Protein AF-A0A327ND55-F1 (afdb_monomer_lite)

Foldseek 3Di:
DAFDFPPDDPQVLLVLLVQQCVPPVQDWAQLVQQQDVPRHPRRDDPPVCVPPVCVVVDDPPPDPCPPPPLVLVLLVVQVVCCVVVVDPDGDCDPVSVVSDPPPDPDPAQPFKDWDWDKDADDPPPPPDPDPPGIDTDTDQWIKGQPLADQFLVCVPDVVSLVVLLVSQVVSCVVVVQAAAAEEQDDFPPDPPCCSQRDGQDSGQAYAYDNDDDPHDPVRYQYSRQWIWGADPVSQIWIARNVPRTTYQYDYSTNDDQVRHDRSSVVSVSNNCVNIRTTGDDSPPPDDPPPVPD

Sequence (293 aa):
MTLLPLSSICFPLSDFAKRFKDRFDGQAIDLLTALDPEVGIGFMQDNLTGQPFISDLFEAPPQPTTQSEHLRQLQERLFSRYVLNESFEVEVTEADLKTLNVDEQIELPPSWYIHGELFSKPIEQSLHETNDTWRFVLNTTISGSSAYFLGRFCQGHPELFQLVQQLCSWEQTQYTDDILAEVVHLPTAPLRAGNVVARPTLRPVEIPYLTPPSVVNNQTISLADIAISVNDAESVILIHKKTGKRIRPRHSSAHNSLFGDEVYQFLMAVQASETPTMAWSWGHLIVCHSCLD

Organism: NCBI:txid2183553

Secondary structure (DSSP, 8-state):
--PBPPSS---THHHHHHHHHHHHTT--EEHHHHT-TTTS--SS---GGGSTTTTTTSPPP-------HHHHHHHHHHHHHHHHHT-S--PPPHHHHHT----S-----S--EEEEEEEEPPGGG-SS--S--EEEEEEEEEES-THHHHGGGTTT-HHHHHHHHHHHHHHHHTSTTSEEEEEEE--SSSTTTHHHH-----SS-EEEESS--SS-GGGB--GGGEEEEE-TT--EEEEETTT-PEEEEE--S---GGGS-HHHHHHHHHHHHTS--BB---GGG---GGG--

InterPro domains:
  IPR006827 Lantibiotic dehydratase, N-terminal [PF04738] (13-284)

Radius of gyration: 22.17 Å; chains: 1; bounding box: 60×48×62 Å

Structure (mmCIF, N/CA/C/O backbone):
data_AF-A0A327ND55-F1
#
_entry.id   AF-A0A327ND55-F1
#
loop_
_atom_site.group_PDB
_atom_site.id
_atom_site.type_symbol
_atom_site.label_atom_id
_atom_site.label_alt_id
_atom_site.label_comp_id
_atom_site.label_asym_id
_atom_site.label_entity_id
_atom_site.label_seq_id
_atom_site.pdbx_PDB_ins_code
_atom_site.Cartn_x
_atom_site.Cartn_y
_atom_site.Cartn_z
_atom_site.occupancy
_atom_site.B_iso_or_equiv
_atom_site.auth_seq_id
_atom_site.auth_comp_id
_atom_site.auth_asym_id
_atom_site.auth_atom_id
_atom_site.pdbx_PDB_model_num
ATOM 1 N N . MET A 1 1 ? 1.744 4.483 -22.227 1.00 32.47 1 MET A N 1
ATOM 2 C CA . MET A 1 1 ? 2.673 3.603 -21.492 1.00 32.47 1 MET A CA 1
ATOM 3 C C . MET A 1 1 ? 1.834 2.937 -20.422 1.00 32.47 1 MET A C 1
ATOM 5 O O . MET A 1 1 ? 1.616 3.530 -19.378 1.00 32.47 1 MET A O 1
ATOM 9 N N . THR A 1 2 ? 1.219 1.802 -20.748 1.00 26.41 2 THR A N 1
ATOM 10 C CA . THR A 1 2 ? 0.339 1.104 -19.805 1.00 26.41 2 THR A CA 1
ATOM 11 C C . THR A 1 2 ? 1.204 0.122 -19.050 1.00 26.41 2 THR A C 1
ATOM 13 O O . THR A 1 2 ? 1.758 -0.810 -19.630 1.00 26.41 2 THR A O 1
ATOM 16 N N . LEU A 1 3 ? 1.400 0.413 -17.776 1.00 33.12 3 LEU A N 1
ATOM 17 C CA . LEU A 1 3 ? 2.142 -0.439 -16.876 1.00 33.12 3 LEU A CA 1
ATOM 18 C C . LEU A 1 3 ? 1.204 -1.571 -16.461 1.00 33.12 3 LEU A C 1
ATOM 20 O O . LEU A 1 3 ? 0.108 -1.319 -15.966 1.00 33.12 3 LEU A O 1
ATOM 24 N N . LEU A 1 4 ? 1.604 -2.811 -16.728 1.00 32.62 4 LEU A N 1
ATOM 25 C CA . LEU A 1 4 ? 0.859 -3.966 -16.250 1.00 32.62 4 LEU A CA 1
ATOM 26 C C . LEU A 1 4 ? 1.247 -4.219 -14.791 1.00 32.62 4 LEU A C 1
ATOM 28 O O . LEU A 1 4 ? 2.415 -4.015 -14.433 1.00 32.62 4 LEU A O 1
ATOM 32 N N . PRO A 1 5 ? 0.315 -4.694 -13.952 1.00 33.38 5 PRO A N 1
ATOM 33 C CA . PRO A 1 5 ? 0.704 -5.304 -12.701 1.00 33.38 5 PRO A CA 1
ATOM 34 C C . PRO A 1 5 ? 1.615 -6.485 -13.010 1.00 33.38 5 PRO A C 1
ATOM 36 O O . PRO A 1 5 ? 1.223 -7.436 -13.688 1.00 33.38 5 PRO A O 1
ATOM 39 N N . LEU A 1 6 ? 2.864 -6.403 -12.550 1.00 31.83 6 LEU A N 1
ATOM 40 C CA . LEU A 1 6 ? 3.703 -7.589 -12.476 1.00 31.83 6 LEU A CA 1
ATOM 41 C C . LEU A 1 6 ? 2.989 -8.627 -11.625 1.00 31.83 6 LEU A C 1
ATOM 43 O O . LEU A 1 6 ? 2.364 -8.299 -10.615 1.00 31.83 6 LEU A O 1
ATOM 47 N N . SER A 1 7 ? 3.163 -9.881 -12.018 1.00 37.22 7 SER A N 1
ATOM 48 C CA . SER A 1 7 ? 2.872 -11.084 -11.247 1.00 37.22 7 SER A CA 1
ATOM 49 C C . SER A 1 7 ? 3.750 -11.165 -9.988 1.00 37.22 7 SER A C 1
ATOM 51 O O . SER A 1 7 ? 4.541 -12.088 -9.813 1.00 37.22 7 SER A O 1
ATOM 53 N N . SER A 1 8 ? 3.623 -10.172 -9.117 1.00 33.28 8 SER A N 1
ATOM 54 C CA . SER A 1 8 ? 4.304 -10.042 -7.841 1.00 33.28 8 SER A CA 1
ATOM 55 C C . SER A 1 8 ? 3.214 -10.002 -6.784 1.00 33.28 8 SER A C 1
ATOM 57 O O . SER A 1 8 ? 2.636 -8.954 -6.522 1.00 33.28 8 SER A O 1
ATOM 59 N N . ILE A 1 9 ? 2.923 -11.171 -6.210 1.00 43.69 9 ILE A N 1
ATOM 60 C CA . ILE A 1 9 ? 1.998 -11.351 -5.087 1.00 43.69 9 ILE A CA 1
ATOM 61 C C . ILE A 1 9 ? 0.578 -10.870 -5.429 1.00 43.69 9 ILE A C 1
ATOM 63 O O . ILE A 1 9 ? 0.121 -9.815 -4.992 1.00 43.69 9 ILE A O 1
ATOM 67 N N . CYS A 1 10 ? -0.143 -11.665 -6.226 1.00 48.25 10 CYS A N 1
ATOM 68 C CA . CYS A 1 10 ? -1.584 -11.484 -6.370 1.00 48.25 10 CYS A CA 1
ATOM 69 C C . CYS A 1 10 ? -2.236 -11.908 -5.052 1.00 48.25 10 CYS A C 1
ATOM 71 O O . CYS A 1 10 ? -2.511 -13.084 -4.822 1.00 48.25 10 CYS A O 1
ATOM 73 N N . PHE A 1 11 ? -2.420 -10.949 -4.150 1.00 57.09 11 PHE A N 1
ATOM 74 C CA . PHE A 1 11 ? -3.314 -11.153 -3.027 1.00 57.09 11 PHE A CA 1
ATOM 75 C C . PHE A 1 11 ? -4.724 -11.368 -3.583 1.00 57.09 11 PHE A C 1
ATOM 77 O O . PHE A 1 11 ? -5.165 -10.553 -4.400 1.00 57.09 11 PHE A O 1
ATOM 84 N N . PRO A 1 12 ? -5.458 -12.405 -3.149 1.00 76.44 12 PRO A N 1
ATOM 85 C CA . PRO A 1 12 ? -6.805 -12.692 -3.634 1.00 76.44 12 PRO A CA 1
ATOM 86 C C . PRO A 1 12 ? -7.834 -11.710 -3.039 1.00 76.44 12 PRO A C 1
ATOM 88 O O . PRO A 1 12 ? -8.897 -12.110 -2.580 1.00 76.44 12 PRO A O 1
ATOM 91 N N . LEU A 1 13 ? -7.531 -10.405 -3.010 1.00 88.62 13 LEU A N 1
ATOM 92 C CA . LEU A 1 13 ? -8.388 -9.387 -2.404 1.00 88.62 13 LEU A CA 1
ATOM 93 C C . LEU A 1 13 ? -9.693 -9.206 -3.190 1.00 88.62 13 LEU A C 1
ATOM 95 O O . LEU A 1 13 ? -10.730 -8.959 -2.588 1.00 88.62 13 LEU A O 1
ATOM 99 N N . SER A 1 14 ? -9.656 -9.376 -4.515 1.00 87.94 14 SER A N 1
ATOM 100 C CA . SER A 1 14 ? -10.856 -9.357 -5.361 1.00 87.94 14 SER A CA 1
ATOM 101 C C . SER A 1 14 ? -11.775 -10.550 -5.085 1.00 87.94 14 SER A C 1
ATOM 103 O O . SER A 1 14 ? -12.987 -10.384 -4.991 1.00 87.94 14 SER A O 1
ATOM 105 N N . ASP A 1 15 ? -11.212 -11.747 -4.899 1.00 89.50 15 ASP A N 1
ATOM 106 C CA . ASP A 1 15 ? -11.968 -12.930 -4.475 1.00 89.50 15 ASP A CA 1
ATOM 107 C C . ASP A 1 15 ? -12.537 -12.748 -3.062 1.00 89.50 15 ASP A C 1
ATOM 109 O O . ASP A 1 15 ? -13.727 -12.965 -2.836 1.00 89.50 15 ASP A O 1
ATOM 113 N N . PHE A 1 16 ? -11.718 -12.263 -2.123 1.00 93.25 16 PHE A N 1
ATOM 114 C CA . PHE A 1 16 ? -12.163 -11.932 -0.773 1.00 93.25 16 PHE A CA 1
ATOM 115 C C . PHE A 1 16 ? -13.330 -10.937 -0.787 1.00 93.25 16 PHE A C 1
ATOM 117 O O . PHE A 1 16 ? -14.319 -11.161 -0.097 1.00 93.25 16 PHE A O 1
ATOM 124 N N . ALA A 1 17 ? -13.252 -9.867 -1.585 1.00 93.44 17 ALA A N 1
ATOM 125 C CA . ALA A 1 17 ? -14.303 -8.857 -1.673 1.00 93.44 17 ALA A CA 1
ATOM 126 C C . ALA A 1 17 ? -15.641 -9.446 -2.147 1.00 93.44 17 ALA A C 1
ATOM 128 O O . ALA A 1 17 ? -16.684 -9.140 -1.566 1.00 93.44 17 ALA A O 1
ATOM 129 N N . LYS A 1 18 ? -15.605 -10.339 -3.143 1.00 92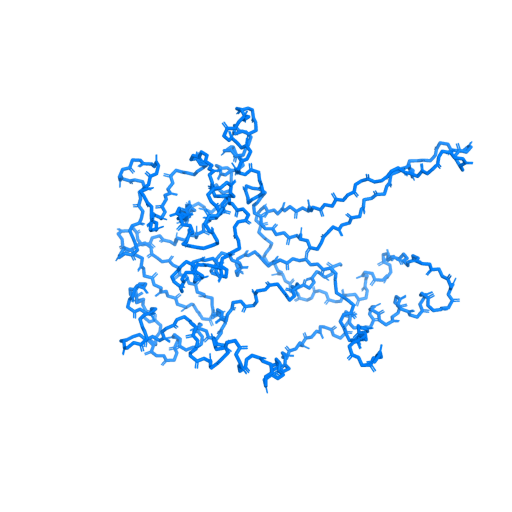.12 18 LYS A N 1
ATOM 130 C CA . LYS A 1 18 ? -16.789 -11.058 -3.637 1.00 92.12 18 LYS A CA 1
ATOM 131 C C . LYS A 1 18 ? -17.388 -11.955 -2.561 1.00 92.12 18 LYS A C 1
ATOM 133 O O . LYS A 1 18 ? -18.554 -11.791 -2.212 1.00 92.12 18 LYS A O 1
ATOM 138 N N . ARG A 1 19 ? -16.567 -12.815 -1.946 1.00 93.19 19 ARG A N 1
ATOM 139 C CA . ARG A 1 19 ? -17.000 -13.704 -0.851 1.00 93.19 19 ARG A CA 1
ATOM 140 C C . ARG A 1 19 ? -17.563 -12.921 0.336 1.00 93.19 19 ARG A C 1
ATOM 142 O O . ARG A 1 19 ? -18.548 -13.337 0.941 1.00 93.19 19 ARG A O 1
ATOM 149 N N . PHE A 1 20 ? -16.962 -11.778 0.660 1.00 95.38 20 PHE A N 1
ATOM 150 C CA . PHE A 1 20 ? -17.425 -10.894 1.725 1.00 95.38 20 PHE A CA 1
ATOM 151 C C . PHE A 1 20 ? -18.805 -10.317 1.411 1.00 95.38 20 PHE A C 1
ATOM 153 O O . PHE A 1 20 ? -19.692 -10.362 2.264 1.00 95.38 20 PHE A O 1
ATOM 160 N N . LYS A 1 21 ? -19.007 -9.812 0.189 1.00 93.62 21 LYS A N 1
ATOM 161 C CA . LYS A 1 21 ? -20.294 -9.267 -0.254 1.00 93.62 21 LYS A CA 1
ATOM 162 C C . LYS A 1 21 ? -21.386 -10.339 -0.245 1.00 93.62 21 LYS A C 1
ATOM 164 O O . LYS A 1 21 ? -22.454 -10.091 0.307 1.00 93.62 21 LYS A O 1
ATOM 169 N N . ASP A 1 22 ? -21.079 -11.534 -0.747 1.00 93.19 22 ASP A N 1
ATOM 170 C CA . ASP A 1 22 ? -22.002 -12.674 -0.772 1.00 93.19 22 ASP A CA 1
ATOM 171 C C . ASP A 1 22 ? -22.411 -13.133 0.638 1.00 93.19 22 ASP A C 1
ATOM 173 O O . ASP A 1 22 ? -23.556 -13.523 0.866 1.00 93.19 22 ASP A O 1
ATOM 177 N N . ARG A 1 23 ? -21.481 -13.097 1.603 1.00 94.69 23 ARG A N 1
ATOM 178 C CA . ARG A 1 23 ? -21.720 -13.567 2.976 1.00 94.69 23 ARG A CA 1
ATOM 179 C C . ARG A 1 23 ? -22.401 -12.531 3.869 1.00 94.69 23 ARG A C 1
ATOM 181 O O . ARG A 1 23 ? -23.231 -12.915 4.692 1.00 94.69 23 ARG A O 1
ATOM 188 N N . PHE A 1 24 ? -22.007 -11.264 3.765 1.00 94.50 24 PHE A N 1
ATOM 189 C CA . PHE A 1 24 ? -22.349 -10.223 4.742 1.00 94.50 24 PHE A CA 1
ATOM 190 C C . PHE A 1 24 ? -23.263 -9.118 4.194 1.00 94.50 24 PHE A C 1
ATOM 192 O O . PHE A 1 24 ? -23.586 -8.198 4.941 1.00 94.50 24 PHE A O 1
ATOM 199 N N . ASP A 1 25 ? -23.694 -9.199 2.930 1.00 87.31 25 ASP A N 1
ATOM 200 C CA . ASP A 1 25 ? -24.734 -8.348 2.321 1.00 87.31 25 ASP A CA 1
ATOM 201 C C . ASP A 1 25 ? -24.536 -6.837 2.583 1.00 87.31 25 ASP A C 1
ATOM 203 O O . ASP A 1 25 ? -25.436 -6.112 3.005 1.00 87.31 25 ASP A O 1
ATOM 207 N N . GLY A 1 26 ? -23.296 -6.362 2.414 1.00 82.94 26 GLY A N 1
ATOM 208 C CA . GLY A 1 26 ? -22.923 -4.948 2.578 1.00 82.94 26 GLY A CA 1
ATOM 209 C C . GLY A 1 26 ? -22.710 -4.468 4.022 1.00 82.94 26 GLY A C 1
ATOM 210 O O . GLY A 1 26 ? -22.440 -3.285 4.237 1.00 82.94 26 GLY A O 1
ATOM 211 N N . GLN A 1 27 ? -22.793 -5.348 5.024 1.00 92.25 27 GLN A N 1
ATOM 212 C CA . GLN A 1 27 ? -22.522 -4.990 6.420 1.00 92.25 27 GLN A CA 1
ATOM 213 C C . GLN A 1 27 ? -21.030 -4.752 6.684 1.00 92.25 27 GLN A C 1
ATOM 215 O O . GLN A 1 27 ? -20.158 -5.356 6.060 1.00 92.25 27 GLN A O 1
ATOM 220 N N . ALA A 1 28 ? -20.733 -3.885 7.655 1.00 95.94 28 ALA A N 1
ATOM 221 C CA . ALA A 1 28 ? -19.384 -3.738 8.186 1.00 95.94 28 ALA A CA 1
ATOM 222 C C . ALA A 1 28 ? -19.139 -4.789 9.280 1.00 95.94 28 ALA A C 1
ATOM 224 O O . ALA A 1 28 ? -19.877 -4.832 10.265 1.00 95.94 28 ALA A O 1
ATOM 225 N N . ILE A 1 29 ? -18.107 -5.615 9.118 1.00 98.00 29 ILE A N 1
ATOM 226 C CA . ILE A 1 29 ? -17.796 -6.745 10.008 1.00 98.00 29 ILE A CA 1
ATOM 227 C C . ILE A 1 29 ? -16.442 -6.523 10.674 1.00 98.00 29 ILE A C 1
ATOM 229 O O . ILE A 1 29 ? -15.511 -6.041 10.036 1.00 98.00 29 ILE A O 1
ATOM 233 N N . ASP A 1 30 ? -16.312 -6.884 11.950 1.00 98.12 30 ASP A N 1
ATOM 234 C CA . ASP A 1 30 ? -15.045 -6.783 12.681 1.00 98.12 30 ASP A CA 1
ATOM 235 C C . ASP A 1 30 ? -13.916 -7.528 11.950 1.00 98.12 30 ASP A C 1
ATOM 237 O O . ASP A 1 30 ? -14.095 -8.669 11.522 1.00 98.12 30 ASP A O 1
ATOM 241 N N . LEU A 1 31 ? -12.741 -6.891 11.837 1.00 98.06 31 LEU A N 1
ATOM 242 C CA . LEU A 1 31 ? -11.586 -7.403 11.090 1.00 98.06 31 LEU A CA 1
ATOM 243 C C . LEU A 1 31 ? -11.258 -8.847 11.479 1.00 98.06 31 LEU A C 1
ATOM 245 O O . LEU A 1 31 ? -11.189 -9.723 10.625 1.00 98.06 31 LEU A O 1
ATOM 249 N N . LEU A 1 32 ? -11.101 -9.097 12.779 1.00 96.69 32 LEU A N 1
ATOM 250 C CA . LEU A 1 32 ? -10.742 -10.420 13.290 1.00 96.69 32 LEU A CA 1
ATOM 251 C C . LEU A 1 32 ? -11.849 -11.456 13.063 1.00 96.69 32 LEU A C 1
ATOM 253 O O . LEU A 1 32 ? -11.540 -12.617 12.854 1.00 96.69 32 LEU A O 1
ATOM 257 N N . THR A 1 33 ? -13.121 -11.048 13.066 1.00 96.94 33 THR A N 1
ATOM 258 C CA . THR A 1 33 ? -14.251 -11.950 12.803 1.00 96.94 33 THR A CA 1
ATOM 259 C C . THR A 1 33 ? -14.338 -12.321 11.330 1.00 96.94 33 THR A C 1
ATOM 261 O O . THR A 1 33 ? -14.569 -13.479 11.017 1.00 96.94 33 THR A O 1
ATOM 264 N N . ALA A 1 34 ? -14.153 -11.367 10.417 1.00 96.31 34 ALA A N 1
ATOM 265 C CA . ALA A 1 34 ? -14.213 -11.641 8.984 1.00 96.31 34 ALA A CA 1
ATOM 266 C C . ALA A 1 34 ? -13.051 -12.531 8.510 1.00 96.31 34 ALA A C 1
ATOM 268 O O . ALA A 1 34 ? -13.256 -13.387 7.648 1.00 96.31 34 ALA A O 1
ATOM 269 N N . LEU A 1 35 ? -11.855 -12.337 9.078 1.00 95.00 35 LEU A N 1
ATOM 270 C CA . LEU A 1 35 ? -10.655 -13.113 8.749 1.00 95.00 35 LEU A CA 1
ATOM 271 C C . LEU A 1 35 ? -10.575 -14.468 9.467 1.00 95.00 35 LEU A C 1
ATOM 273 O O . LEU A 1 35 ? -9.689 -15.254 9.159 1.00 95.00 35 LEU A O 1
ATOM 277 N N . ASP A 1 36 ? -11.476 -14.759 10.401 1.00 93.25 36 ASP A N 1
ATOM 278 C CA . ASP A 1 36 ? -11.544 -16.069 11.044 1.00 93.25 36 ASP A CA 1
ATOM 279 C C . ASP A 1 36 ? -12.172 -17.100 10.078 1.00 93.25 36 ASP A C 1
ATOM 281 O O . ASP A 1 36 ? -13.233 -16.825 9.508 1.00 93.25 36 ASP A O 1
ATOM 285 N N . PRO A 1 37 ? -11.546 -18.270 9.854 1.00 88.62 37 PRO A N 1
ATOM 286 C CA . PRO A 1 37 ? -12.058 -19.277 8.925 1.00 88.62 37 PRO A CA 1
ATOM 287 C C . PRO A 1 37 ? -13.266 -20.066 9.462 1.00 88.62 37 PRO A C 1
ATOM 289 O O . PRO A 1 37 ? -14.009 -20.643 8.671 1.00 88.62 37 PRO A O 1
ATOM 292 N N . GLU A 1 38 ? -13.490 -20.107 10.780 1.00 87.62 38 GLU A N 1
ATOM 293 C CA . GLU A 1 38 ? -14.609 -20.830 11.395 1.00 87.62 38 GLU A CA 1
ATOM 294 C C . GLU A 1 38 ? -15.882 -19.980 11.455 1.00 87.62 38 GLU A C 1
ATOM 296 O O . GLU A 1 38 ? -16.977 -20.473 11.170 1.00 87.62 38 GLU A O 1
ATOM 301 N N . VAL A 1 39 ? -15.759 -18.705 11.840 1.00 91.12 39 VAL A N 1
ATOM 302 C CA . VAL A 1 39 ? -16.921 -17.807 11.999 1.00 91.12 39 VAL A CA 1
ATOM 303 C C . VAL A 1 39 ? -17.099 -16.819 10.846 1.00 91.12 39 VAL A C 1
ATOM 305 O O . VAL A 1 39 ? -18.218 -16.351 10.610 1.00 91.12 39 VAL A O 1
ATOM 308 N N . GLY A 1 40 ? -16.019 -16.497 10.138 1.00 92.69 40 GLY A N 1
ATOM 309 C CA . GLY A 1 40 ? -15.971 -15.522 9.056 1.00 92.69 40 GLY A CA 1
ATOM 310 C C . GLY A 1 40 ? -15.900 -16.161 7.676 1.00 92.69 40 GLY A C 1
ATOM 311 O O . GLY A 1 40 ? -16.673 -17.061 7.346 1.00 92.69 40 GLY A O 1
ATOM 312 N N . ILE A 1 41 ? -15.006 -15.622 6.844 1.00 92.94 41 ILE A N 1
ATOM 313 C CA . ILE A 1 41 ? -14.720 -16.134 5.498 1.00 92.94 41 ILE A CA 1
ATOM 314 C C . ILE A 1 41 ? -13.239 -16.471 5.283 1.00 92.94 41 ILE A C 1
ATOM 316 O O . ILE A 1 41 ? -12.920 -17.059 4.251 1.00 92.94 41 ILE A O 1
ATOM 320 N N . GLY A 1 42 ? -12.341 -16.109 6.208 1.00 92.06 42 GLY A N 1
ATOM 321 C CA . GLY A 1 42 ? -10.891 -16.266 6.032 1.00 92.06 42 GLY A CA 1
ATOM 322 C C . GLY A 1 42 ? -10.310 -15.374 4.925 1.00 92.06 42 GLY A C 1
ATOM 323 O O . GLY A 1 42 ? -11.012 -14.972 3.986 1.00 92.06 42 GLY A O 1
ATOM 324 N N . PHE A 1 43 ? -9.017 -15.041 5.003 1.00 89.75 43 PHE A N 1
ATOM 325 C CA . PHE A 1 43 ? -8.392 -14.272 3.923 1.00 89.75 43 PHE A CA 1
ATOM 326 C C . PHE A 1 43 ? -7.999 -15.171 2.759 1.00 89.75 43 PHE A C 1
ATOM 328 O O . PHE A 1 43 ? -8.448 -14.973 1.627 1.00 89.75 43 PHE A O 1
ATOM 335 N N . MET A 1 44 ? -7.166 -16.163 3.060 1.00 81.06 44 MET A N 1
ATOM 336 C CA . MET A 1 44 ? -6.737 -17.150 2.091 1.00 81.06 44 MET A CA 1
ATOM 337 C C . MET A 1 44 ? -7.801 -18.236 2.017 1.00 81.06 44 MET A C 1
ATOM 339 O O . MET A 1 44 ? -8.317 -18.690 3.033 1.00 81.06 44 MET A O 1
ATOM 343 N N . GLN A 1 45 ? -8.166 -18.646 0.804 1.00 65.38 45 GLN A N 1
ATOM 344 C CA . GLN A 1 45 ? -8.820 -19.942 0.675 1.00 65.38 45 GLN A CA 1
ATOM 345 C C . GLN A 1 45 ? -7.800 -20.985 1.139 1.00 65.38 45 GLN A C 1
ATOM 347 O O . GLN A 1 45 ? -6.627 -20.870 0.769 1.00 65.38 45 GLN A O 1
ATOM 352 N N . ASP A 1 46 ? -8.242 -21.993 1.897 1.00 49.50 46 ASP A N 1
ATOM 353 C CA . ASP A 1 46 ? -7.517 -23.249 2.132 1.00 49.50 46 ASP A CA 1
ATOM 354 C C . ASP A 1 46 ? -7.333 -23.996 0.799 1.00 49.50 46 ASP A C 1
ATOM 356 O O . ASP A 1 46 ? -7.773 -25.125 0.584 1.00 49.50 46 ASP A O 1
ATOM 360 N N . ASN A 1 47 ? -6.689 -23.348 -0.162 1.00 43.66 47 ASN A N 1
ATOM 361 C CA . ASN A 1 47 ? -6.121 -24.023 -1.286 1.00 43.66 47 ASN A CA 1
ATOM 362 C C . ASN A 1 47 ? -4.972 -24.826 -0.689 1.00 43.66 47 ASN A C 1
ATOM 364 O O . ASN A 1 47 ? -4.044 -24.300 -0.071 1.00 43.66 47 ASN A O 1
ATOM 368 N N . LEU A 1 48 ? -5.044 -26.133 -0.904 1.00 39.69 48 LEU A N 1
ATOM 369 C CA . LEU A 1 48 ? -4.033 -27.148 -0.605 1.00 39.69 48 LEU A CA 1
ATOM 370 C C . LEU A 1 48 ? -2.609 -26.789 -1.109 1.00 39.69 48 LEU A C 1
ATOM 372 O O . LEU A 1 48 ? -1.665 -27.533 -0.875 1.00 39.69 48 LEU A O 1
ATOM 376 N N . THR A 1 49 ? -2.438 -25.634 -1.755 1.00 42.16 49 THR A N 1
ATOM 377 C CA . THR A 1 49 ? -1.204 -24.951 -2.154 1.00 42.16 49 THR A CA 1
ATOM 378 C C . THR A 1 49 ? -0.284 -24.543 -0.999 1.00 42.16 49 THR A C 1
ATOM 380 O O . THR A 1 49 ? 0.879 -24.247 -1.245 1.00 42.16 49 THR A O 1
ATOM 383 N N . GLY A 1 50 ? -0.756 -24.542 0.255 1.00 38.41 50 GLY A N 1
ATOM 384 C CA . GLY A 1 50 ? 0.101 -24.335 1.436 1.00 38.41 50 GLY A CA 1
ATOM 385 C C . GLY A 1 50 ? 0.978 -25.543 1.805 1.00 38.41 50 GLY A C 1
ATOM 386 O O . GLY A 1 50 ? 1.864 -25.434 2.651 1.00 38.41 50 GLY A O 1
ATOM 387 N N . GLN A 1 51 ? 0.749 -26.704 1.181 1.00 38.56 51 GLN A N 1
ATOM 388 C CA . GLN A 1 51 ? 1.598 -27.885 1.323 1.00 38.56 51 GLN A CA 1
ATOM 389 C C . GLN A 1 51 ? 2.709 -27.822 0.258 1.00 38.56 51 GLN A C 1
ATOM 391 O O . GLN A 1 51 ? 2.390 -27.900 -0.931 1.00 38.56 51 GLN A O 1
ATOM 396 N N . PRO A 1 52 ? 4.005 -27.756 0.630 1.00 44.81 52 PRO A N 1
ATOM 397 C CA . PRO A 1 52 ? 5.109 -27.663 -0.336 1.00 44.81 52 PRO A CA 1
ATOM 398 C C . PRO A 1 52 ? 5.194 -28.851 -1.309 1.00 44.81 52 PRO A C 1
ATOM 400 O O . PRO A 1 52 ? 5.884 -28.771 -2.312 1.00 44.81 52 PRO A O 1
ATOM 403 N N . PHE A 1 53 ? 4.488 -29.950 -1.029 1.00 41.94 53 PHE A N 1
ATOM 404 C CA . PHE A 1 53 ? 4.396 -31.121 -1.905 1.00 41.94 53 PHE A CA 1
ATOM 405 C C . PHE A 1 53 ? 3.282 -31.045 -2.961 1.00 41.94 53 PHE A C 1
ATOM 407 O O . PHE A 1 53 ? 3.253 -31.869 -3.870 1.00 41.94 53 PHE A O 1
ATOM 414 N N . ILE A 1 54 ? 2.337 -30.110 -2.825 1.00 43.03 54 ILE A N 1
ATOM 415 C CA . ILE A 1 54 ? 1.135 -30.019 -3.670 1.00 43.03 54 ILE A CA 1
ATOM 416 C C . ILE A 1 54 ? 1.193 -28.793 -4.596 1.00 43.03 54 ILE A C 1
ATOM 418 O O . ILE A 1 54 ? 0.545 -28.785 -5.641 1.00 43.03 54 ILE A O 1
ATOM 422 N N . SER A 1 55 ? 2.013 -27.787 -4.274 1.00 42.00 55 SER A N 1
ATOM 423 C CA . SER A 1 55 ? 2.246 -26.617 -5.133 1.00 42.00 55 SER A CA 1
ATOM 424 C C . SER A 1 55 ? 2.799 -26.969 -6.519 1.00 42.00 55 SER A C 1
ATOM 426 O O . SER A 1 55 ? 2.505 -26.259 -7.472 1.00 42.00 55 SER A O 1
ATOM 428 N N . ASP A 1 56 ? 3.529 -28.081 -6.647 1.00 43.91 56 ASP A N 1
ATOM 429 C CA . ASP A 1 56 ? 4.083 -28.554 -7.927 1.00 43.91 56 ASP A CA 1
ATOM 430 C C . ASP A 1 56 ? 3.053 -29.301 -8.800 1.00 43.91 56 ASP A C 1
ATOM 432 O O . ASP A 1 56 ? 3.318 -29.603 -9.961 1.00 43.91 56 ASP A O 1
ATOM 436 N N . LEU A 1 57 ? 1.876 -29.622 -8.249 1.00 40.91 57 LEU A N 1
ATOM 437 C CA . LEU A 1 57 ? 0.828 -30.420 -8.903 1.00 40.91 57 LEU A CA 1
ATOM 438 C C . LEU A 1 57 ? -0.301 -29.579 -9.506 1.00 40.91 57 LEU A C 1
ATOM 440 O O . LEU A 1 57 ? -1.101 -30.101 -10.283 1.00 40.91 57 LEU A O 1
ATOM 444 N N . PHE A 1 58 ? -0.366 -28.295 -9.164 1.00 36.38 58 PHE A N 1
ATOM 445 C CA . PHE A 1 58 ? -1.329 -27.368 -9.733 1.00 36.38 58 PHE A CA 1
ATOM 446 C C . PHE A 1 58 ? -0.586 -26.362 -10.602 1.00 36.38 58 PHE A C 1
ATOM 448 O O . PHE A 1 58 ? 0.065 -25.449 -10.096 1.00 36.38 58 PHE A O 1
ATOM 455 N N . GLU A 1 59 ? -0.709 -26.519 -11.923 1.00 36.69 59 GLU A N 1
ATOM 456 C CA . GLU A 1 59 ? -0.502 -25.397 -12.835 1.00 36.69 59 GLU A CA 1
ATOM 457 C C . GLU A 1 59 ? -1.300 -24.217 -12.279 1.00 36.69 59 GLU A C 1
ATOM 459 O O . GLU A 1 59 ? -2.496 -24.353 -11.993 1.00 36.69 59 GLU A O 1
ATOM 464 N N . ALA A 1 60 ? -0.624 -23.086 -12.055 1.00 39.19 60 ALA A N 1
ATOM 465 C CA . ALA A 1 60 ? -1.291 -21.870 -11.619 1.00 39.19 60 ALA A CA 1
ATOM 466 C C . ALA A 1 60 ? -2.508 -21.665 -12.534 1.00 39.19 60 ALA A C 1
ATOM 468 O O . ALA A 1 60 ? -2.332 -21.696 -13.758 1.00 39.19 60 ALA A O 1
ATOM 469 N N . PRO A 1 61 ? -3.731 -21.523 -11.984 1.00 33.38 61 PRO A N 1
ATOM 470 C CA . PRO A 1 61 ? -4.915 -21.408 -12.815 1.00 33.38 61 PRO A CA 1
ATOM 471 C C . PRO A 1 61 ? -4.670 -20.285 -13.823 1.00 33.38 61 PRO A C 1
ATOM 473 O O . PRO A 1 61 ? -4.146 -19.238 -13.418 1.00 33.38 61 PRO A O 1
ATOM 476 N N . PRO A 1 62 ? -4.982 -20.493 -15.117 1.00 35.47 62 PRO A N 1
ATOM 477 C CA . PRO A 1 62 ? -4.798 -19.466 -16.123 1.00 35.47 62 PRO A CA 1
ATOM 478 C C . PRO A 1 62 ? -5.562 -18.237 -15.650 1.00 35.47 62 PRO A C 1
ATOM 480 O O . PRO A 1 62 ? -6.792 -18.227 -15.587 1.00 35.47 62 PRO A O 1
ATOM 483 N N . GLN A 1 63 ? -4.810 -17.222 -15.232 1.00 40.00 63 GLN A N 1
ATOM 484 C CA . GLN A 1 63 ? -5.377 -15.942 -14.864 1.00 40.00 63 GLN A CA 1
ATOM 485 C C . GLN A 1 63 ? -6.088 -15.434 -16.120 1.00 40.00 63 GLN A C 1
ATOM 487 O O . GLN A 1 63 ? -5.477 -15.448 -17.194 1.00 40.00 63 GLN A O 1
ATOM 492 N N . PRO A 1 64 ? -7.360 -15.018 -16.046 1.00 36.09 64 PRO A N 1
ATOM 493 C CA . PRO A 1 64 ? -7.986 -14.311 -17.144 1.00 36.09 64 PRO A CA 1
ATOM 494 C C . PRO A 1 64 ? -7.286 -12.956 -17.268 1.00 36.09 64 PRO A C 1
ATOM 496 O O . PRO A 1 64 ? -7.716 -11.948 -16.716 1.00 36.09 64 PRO A O 1
ATOM 499 N N . THR A 1 65 ? -6.155 -12.926 -17.967 1.00 46.84 65 THR A N 1
ATOM 500 C CA . THR A 1 65 ? -5.530 -11.694 -18.415 1.00 46.84 65 THR A CA 1
ATOM 501 C C . THR A 1 65 ? -6.412 -11.184 -19.538 1.00 46.84 65 THR A C 1
ATOM 503 O O . THR A 1 65 ? -6.189 -11.470 -20.713 1.00 46.84 65 THR A O 1
ATOM 506 N N . THR A 1 66 ? -7.433 -10.404 -19.193 1.00 51.03 66 THR A N 1
ATOM 507 C CA . THR A 1 66 ? -8.089 -9.497 -20.139 1.00 51.03 66 THR A CA 1
ATOM 508 C C . THR A 1 66 ? -7.095 -8.374 -20.454 1.00 51.03 66 THR A C 1
ATOM 510 O O . THR A 1 66 ? -7.291 -7.209 -20.125 1.00 51.03 66 THR A O 1
ATOM 513 N N . GLN A 1 67 ? -5.933 -8.739 -21.000 1.00 60.41 67 GLN A N 1
ATOM 514 C CA . GLN A 1 67 ? -4.931 -7.790 -21.435 1.00 60.41 67 GLN A CA 1
ATOM 515 C C . GLN A 1 67 ? -5.551 -7.010 -22.591 1.00 60.41 67 GLN A C 1
ATOM 517 O O . GLN A 1 67 ? -6.088 -7.610 -23.521 1.00 60.41 67 GLN A O 1
ATOM 522 N N . SER A 1 68 ? -5.499 -5.678 -22.520 1.00 74.12 68 SER A N 1
ATOM 523 C CA . SER A 1 68 ? -6.016 -4.824 -23.591 1.00 74.12 68 SER A CA 1
ATOM 524 C C . SER A 1 68 ? -5.446 -5.274 -24.937 1.00 74.12 68 SER A C 1
ATOM 526 O O . SER A 1 68 ? -4.226 -5.378 -25.097 1.00 74.12 68 SER A O 1
ATOM 528 N N . GLU A 1 69 ? -6.327 -5.513 -25.907 1.00 81.81 69 GLU A N 1
ATOM 529 C CA . GLU A 1 69 ? -5.963 -5.888 -27.277 1.00 81.81 69 GLU A CA 1
ATOM 530 C C . GLU A 1 69 ? -4.950 -4.893 -27.874 1.00 81.81 69 GLU A C 1
ATOM 532 O O . GLU A 1 69 ? -3.996 -5.281 -28.543 1.00 81.81 69 GLU A O 1
ATOM 537 N N . HIS A 1 70 ? -5.078 -3.607 -27.532 1.00 85.00 70 HIS A N 1
ATOM 538 C CA . HIS A 1 70 ? -4.143 -2.558 -27.942 1.00 85.00 70 HIS A CA 1
ATOM 539 C C . HIS A 1 70 ? -2.732 -2.749 -27.375 1.00 85.00 70 HIS A C 1
ATOM 541 O O . HIS A 1 70 ? -1.742 -2.472 -28.056 1.00 85.00 70 HIS A O 1
ATOM 547 N N . LEU A 1 71 ? -2.617 -3.220 -26.130 1.00 84.94 71 LEU A N 1
ATOM 548 C CA . LEU A 1 71 ? -1.321 -3.512 -25.523 1.00 84.94 71 LEU A CA 1
ATOM 549 C C . LEU A 1 71 ? -0.690 -4.753 -26.157 1.00 84.94 71 LEU A C 1
ATOM 551 O O . LEU A 1 71 ? 0.516 -4.757 -26.399 1.00 84.94 71 LEU A O 1
ATOM 555 N N . ARG A 1 72 ? -1.504 -5.768 -26.471 1.00 87.62 72 ARG A N 1
ATOM 556 C CA . ARG A 1 72 ? -1.054 -6.964 -27.192 1.00 87.62 72 ARG A CA 1
ATOM 557 C C . ARG A 1 72 ? -0.463 -6.596 -28.555 1.00 87.62 72 ARG A C 1
ATOM 559 O O . ARG A 1 72 ? 0.680 -6.938 -28.842 1.00 87.62 72 ARG A O 1
ATOM 566 N N . GLN A 1 73 ? -1.186 -5.793 -29.332 1.00 89.19 73 GLN A N 1
ATOM 567 C CA . GLN A 1 73 ? -0.732 -5.304 -30.638 1.00 89.19 73 GLN A CA 1
ATOM 568 C C . GLN A 1 73 ? 0.542 -4.453 -30.541 1.00 89.19 73 GLN A C 1
ATOM 570 O O . GLN A 1 73 ? 1.432 -4.551 -31.388 1.00 89.19 73 GLN A O 1
ATOM 575 N N . LEU A 1 74 ? 0.670 -3.622 -29.498 1.00 90.75 74 LEU A N 1
ATOM 576 C CA . LEU A 1 74 ? 1.897 -2.865 -29.255 1.00 90.75 74 LEU A CA 1
ATOM 577 C C . LEU A 1 74 ? 3.094 -3.798 -29.015 1.00 90.75 74 LEU A C 1
ATOM 579 O O . LEU A 1 74 ? 4.148 -3.585 -29.614 1.00 90.75 74 LEU A O 1
ATOM 583 N N . GLN A 1 75 ? 2.934 -4.818 -28.167 1.00 91.06 75 GLN A N 1
ATOM 584 C CA . GLN A 1 75 ? 3.979 -5.807 -27.883 1.00 91.06 75 GLN A CA 1
ATOM 585 C C . GLN A 1 75 ? 4.413 -6.543 -29.155 1.00 91.06 75 GLN A C 1
ATOM 587 O O . GLN A 1 75 ? 5.606 -6.598 -29.444 1.00 91.06 75 GLN A O 1
ATOM 592 N N . GLU A 1 76 ? 3.462 -7.030 -29.955 1.00 91.38 76 GLU A N 1
ATOM 593 C CA . GLU A 1 76 ? 3.727 -7.717 -31.228 1.00 91.38 76 GLU A CA 1
ATOM 594 C C . GLU A 1 76 ? 4.477 -6.820 -32.224 1.00 91.38 76 GLU A C 1
ATOM 596 O O . GLU A 1 76 ? 5.425 -7.259 -32.882 1.00 91.38 76 GLU A O 1
ATOM 601 N N . ARG A 1 77 ? 4.111 -5.535 -32.313 1.00 91.81 77 ARG A N 1
ATOM 602 C CA . ARG A 1 77 ? 4.797 -4.563 -33.178 1.00 91.81 77 ARG A CA 1
ATOM 603 C C . ARG A 1 77 ? 6.219 -4.268 -32.704 1.00 91.81 77 ARG A C 1
ATOM 605 O O . ARG A 1 77 ? 7.122 -4.154 -33.534 1.00 91.81 77 ARG A O 1
ATOM 612 N N . LEU A 1 78 ? 6.429 -4.114 -31.396 1.00 92.31 78 LEU A N 1
ATOM 613 C CA . LEU A 1 78 ? 7.764 -3.922 -30.820 1.00 92.31 78 LEU A CA 1
ATOM 614 C C . LEU A 1 78 ? 8.643 -5.150 -31.076 1.00 92.31 78 LEU A C 1
ATOM 616 O O . LEU A 1 78 ? 9.775 -5.011 -31.531 1.00 92.31 78 LEU A O 1
ATOM 620 N N . PHE A 1 79 ? 8.092 -6.345 -30.879 1.00 91.19 79 PHE A N 1
ATOM 621 C CA . PHE A 1 79 ? 8.780 -7.602 -31.148 1.00 91.19 79 PHE A CA 1
ATOM 622 C C . PHE A 1 79 ? 9.097 -7.793 -32.636 1.00 91.19 79 PHE A C 1
ATOM 624 O O . PHE A 1 79 ? 10.202 -8.182 -32.994 1.00 91.19 79 PHE A O 1
ATOM 631 N N . SER A 1 80 ? 8.180 -7.425 -33.531 1.00 90.88 80 SER A N 1
ATOM 632 C CA . SER A 1 80 ? 8.443 -7.456 -34.975 1.00 90.88 80 SER A CA 1
ATOM 633 C C . SER A 1 80 ? 9.603 -6.531 -35.358 1.00 90.88 80 SER A C 1
ATOM 635 O O . SER A 1 80 ? 10.449 -6.908 -36.164 1.00 90.88 80 SER A O 1
ATOM 637 N N . ARG A 1 81 ? 9.695 -5.337 -34.751 1.00 91.44 81 ARG A N 1
ATOM 638 C CA . ARG A 1 81 ? 10.832 -4.422 -34.961 1.00 91.44 81 ARG A CA 1
ATOM 639 C C . ARG A 1 81 ? 12.146 -4.974 -34.416 1.00 91.44 81 ARG A C 1
ATOM 641 O O . ARG A 1 81 ? 13.164 -4.796 -35.073 1.00 91.44 81 ARG A O 1
ATOM 648 N N . TYR A 1 82 ? 12.120 -5.654 -33.270 1.00 89.38 82 TYR A N 1
ATOM 649 C CA . TYR A 1 82 ? 13.277 -6.385 -32.744 1.00 89.38 82 TYR A CA 1
ATOM 650 C C . TYR A 1 82 ? 13.798 -7.410 -33.766 1.00 89.38 82 TYR A C 1
ATOM 652 O O . TYR A 1 82 ? 14.967 -7.363 -34.142 1.00 89.38 82 TYR A O 1
ATOM 660 N N . VAL A 1 83 ? 12.910 -8.276 -34.274 1.00 88.81 83 VAL A N 1
ATOM 661 C CA . VAL A 1 83 ? 13.268 -9.350 -35.218 1.00 88.81 83 VAL A CA 1
ATOM 662 C C . VAL A 1 83 ? 13.778 -8.798 -36.552 1.00 88.81 83 VAL A C 1
ATOM 664 O O . VAL A 1 83 ? 14.750 -9.314 -37.090 1.00 88.81 83 VAL A O 1
ATOM 667 N N . LEU A 1 84 ? 13.140 -7.757 -37.094 1.00 90.62 84 LEU A N 1
ATOM 668 C CA . LEU A 1 84 ? 13.491 -7.212 -38.412 1.00 90.62 84 LEU A CA 1
ATOM 669 C C . LEU A 1 84 ? 14.775 -6.376 -38.412 1.00 90.62 84 LEU A C 1
ATOM 671 O O . LEU A 1 84 ? 15.456 -6.323 -39.432 1.00 90.62 84 LEU A O 1
ATOM 675 N N . ASN A 1 85 ? 15.085 -5.702 -37.302 1.00 88.50 85 ASN A N 1
ATOM 676 C CA . ASN A 1 85 ? 16.228 -4.789 -37.225 1.00 88.50 85 ASN A CA 1
ATOM 677 C C . ASN A 1 85 ? 17.488 -5.440 -36.634 1.00 88.50 85 ASN A C 1
ATOM 679 O O . ASN A 1 85 ? 18.516 -4.770 -36.574 1.00 88.50 85 ASN A O 1
ATOM 683 N N . GLU A 1 86 ? 17.402 -6.687 -36.151 1.00 80.31 86 GLU A N 1
ATOM 684 C CA . GLU A 1 86 ? 18.494 -7.419 -35.479 1.00 80.31 86 GLU A CA 1
ATOM 685 C C . GLU A 1 86 ? 19.171 -6.609 -34.348 1.00 80.31 86 GLU A C 1
ATOM 687 O O . GLU A 1 86 ? 20.352 -6.771 -34.042 1.00 80.31 86 GLU A O 1
ATOM 692 N N . SER A 1 87 ? 18.412 -5.711 -33.714 1.00 81.00 87 SER A N 1
ATOM 693 C CA . SER A 1 87 ? 18.880 -4.816 -32.653 1.00 81.00 87 SER A CA 1
ATOM 694 C C . SER A 1 87 ? 18.502 -5.371 -31.287 1.00 81.00 87 SER A C 1
ATOM 696 O O . SER A 1 87 ? 17.375 -5.809 -31.093 1.00 81.00 87 SER A O 1
ATOM 698 N N . PHE A 1 88 ? 19.401 -5.277 -30.306 1.00 80.75 88 PHE A N 1
ATOM 699 C CA . PHE A 1 88 ? 19.107 -5.643 -28.913 1.00 80.75 88 PHE A CA 1
ATOM 700 C C . PHE A 1 88 ? 18.216 -4.626 -28.183 1.00 80.75 88 PHE A C 1
ATOM 702 O O . PHE A 1 88 ? 17.712 -4.916 -27.100 1.00 80.75 88 PHE A O 1
ATOM 709 N N . GLU A 1 89 ? 17.993 -3.454 -28.779 1.00 85.81 89 GLU A N 1
ATOM 710 C CA . GLU A 1 89 ? 17.127 -2.404 -28.249 1.00 85.81 89 GLU A CA 1
ATOM 711 C C . GLU A 1 89 ? 16.002 -2.082 -29.240 1.00 85.81 89 GLU A C 1
ATOM 713 O O . GLU A 1 89 ? 16.226 -1.987 -30.452 1.00 85.81 89 GLU A O 1
ATOM 718 N N . VAL A 1 90 ? 14.790 -1.876 -28.716 1.00 90.50 90 VAL A N 1
ATOM 719 C CA . VAL A 1 90 ? 13.641 -1.390 -29.488 1.00 90.50 90 VAL A CA 1
ATOM 720 C C . VAL A 1 90 ? 13.137 -0.099 -28.868 1.00 90.50 90 VAL A C 1
ATOM 722 O O . VAL A 1 90 ? 12.700 -0.073 -27.719 1.00 90.50 90 VAL A O 1
ATOM 725 N N . GLU A 1 91 ? 13.155 0.970 -29.656 1.00 90.19 91 GLU A N 1
ATOM 726 C CA . GLU A 1 91 ? 12.626 2.262 -29.240 1.00 90.19 91 GLU A CA 1
ATOM 727 C C . GLU A 1 91 ? 11.090 2.265 -29.261 1.00 90.19 91 GLU A C 1
ATOM 729 O O . GLU A 1 91 ? 10.460 1.958 -30.279 1.00 90.19 91 GLU A O 1
ATOM 734 N N . VAL A 1 92 ? 10.476 2.663 -28.147 1.00 91.38 92 VAL A N 1
ATOM 735 C CA . VAL A 1 92 ? 9.041 2.959 -28.086 1.00 91.38 92 VAL A CA 1
ATOM 736 C C . VAL A 1 92 ? 8.834 4.420 -28.478 1.00 91.38 92 VAL A C 1
ATOM 738 O O . VAL A 1 92 ? 9.288 5.324 -27.785 1.00 91.38 92 VAL A O 1
ATOM 741 N N . THR A 1 93 ? 8.129 4.655 -29.580 1.00 91.19 93 THR A N 1
ATOM 742 C CA . THR A 1 93 ? 7.899 5.990 -30.147 1.00 91.19 93 THR A CA 1
ATOM 743 C C . THR A 1 93 ? 6.565 6.585 -29.689 1.00 91.19 93 THR A C 1
ATOM 745 O O . THR A 1 93 ? 5.659 5.874 -29.255 1.00 91.19 93 THR A O 1
ATOM 748 N N . GLU A 1 94 ? 6.363 7.894 -29.857 1.00 89.81 94 GLU A N 1
ATOM 749 C CA . GLU A 1 94 ? 5.055 8.515 -29.582 1.00 89.81 94 GLU A CA 1
ATOM 750 C C . GLU A 1 94 ? 3.916 7.927 -30.427 1.00 89.81 94 GLU A C 1
ATOM 752 O O . GLU A 1 94 ? 2.784 7.810 -29.957 1.00 89.81 94 GLU A O 1
ATOM 757 N N . ALA A 1 95 ? 4.201 7.544 -31.676 1.00 89.25 95 ALA A N 1
ATOM 758 C CA . ALA A 1 95 ? 3.224 6.893 -32.545 1.00 89.25 95 ALA A CA 1
ATOM 759 C C . ALA A 1 95 ? 2.798 5.534 -31.979 1.00 89.25 95 ALA A C 1
ATOM 761 O O . ALA A 1 95 ? 1.635 5.152 -32.106 1.00 89.25 95 ALA A O 1
ATOM 762 N N . ASP A 1 96 ? 3.715 4.835 -31.305 1.00 90.31 96 ASP A N 1
ATOM 763 C CA . ASP A 1 96 ? 3.393 3.598 -30.611 1.00 90.31 96 ASP A CA 1
ATOM 764 C C . ASP A 1 96 ? 2.470 3.830 -29.418 1.00 90.31 96 ASP A C 1
ATOM 766 O O . ASP A 1 96 ? 1.543 3.060 -29.182 1.00 90.31 96 ASP A O 1
ATOM 770 N N . LEU A 1 97 ? 2.705 4.908 -28.672 1.00 87.00 97 LEU A N 1
ATOM 771 C CA . LEU A 1 97 ? 1.900 5.248 -27.505 1.00 87.00 97 LEU A CA 1
ATOM 772 C C . LEU A 1 97 ? 0.485 5.692 -27.887 1.00 87.00 97 LEU A C 1
ATOM 774 O O . LEU A 1 97 ? -0.450 5.391 -27.153 1.00 87.00 97 LEU A O 1
ATOM 778 N N . LYS A 1 98 ? 0.309 6.341 -29.044 1.00 86.25 98 LYS A N 1
ATOM 779 C CA . LYS A 1 98 ? -1.006 6.765 -29.557 1.00 86.25 98 LYS A CA 1
ATOM 780 C C . LYS A 1 98 ? -1.925 5.603 -29.940 1.00 86.25 98 LYS A C 1
ATOM 782 O O . LYS A 1 98 ? -3.128 5.810 -30.034 1.00 86.25 98 LYS A O 1
ATOM 787 N N . THR A 1 99 ? -1.394 4.396 -30.166 1.00 83.56 99 THR A N 1
ATOM 788 C CA . THR A 1 99 ? -2.234 3.213 -30.434 1.00 83.56 99 THR A CA 1
ATOM 789 C C . THR A 1 99 ? -2.793 2.579 -29.166 1.00 83.56 99 THR A C 1
ATOM 791 O O . THR A 1 99 ? -3.667 1.721 -29.258 1.00 83.56 99 THR A O 1
ATOM 794 N N . LEU A 1 100 ? -2.278 2.957 -27.992 1.00 82.00 100 LEU A N 1
ATOM 795 C CA . LEU A 1 100 ? -2.850 2.542 -26.720 1.00 82.00 100 LEU A CA 1
ATOM 796 C C . LEU A 1 100 ? -4.111 3.368 -26.480 1.00 82.00 100 LEU A C 1
ATOM 798 O O . LEU A 1 100 ? -4.025 4.554 -26.168 1.00 82.00 100 LEU A O 1
ATOM 802 N N . ASN A 1 101 ? -5.275 2.737 -26.612 1.00 71.44 101 ASN A N 1
ATOM 803 C CA . ASN A 1 101 ? -6.510 3.336 -26.137 1.00 71.44 101 ASN A CA 1
ATOM 804 C C . ASN A 1 101 ? -6.578 3.142 -24.615 1.00 71.44 101 ASN A C 1
ATOM 806 O O . ASN A 1 101 ? -6.827 2.035 -24.133 1.00 71.44 101 ASN A O 1
ATOM 810 N N . VAL A 1 102 ? -6.239 4.185 -23.858 1.00 65.62 102 VAL A N 1
ATOM 811 C CA . VAL A 1 102 ? -6.345 4.189 -22.393 1.00 65.62 102 VAL A CA 1
ATOM 812 C C . VAL A 1 102 ? -7.709 4.780 -22.055 1.00 65.62 102 VAL A C 1
ATOM 814 O O . VAL A 1 102 ? -7.829 5.982 -21.844 1.00 65.62 102 VAL A O 1
ATOM 817 N N . ASP A 1 103 ? -8.737 3.934 -22.075 1.00 56.00 103 ASP A N 1
ATOM 818 C CA . ASP A 1 103 ? -10.138 4.342 -21.883 1.00 56.00 103 ASP A CA 1
ATOM 819 C C . ASP A 1 103 ? -10.568 4.430 -20.404 1.00 56.00 103 ASP A C 1
ATOM 821 O O . ASP A 1 103 ? -11.751 4.542 -20.098 1.00 56.00 103 ASP A O 1
ATOM 825 N N . GLU A 1 104 ? -9.626 4.436 -19.458 1.00 59.66 104 GLU A N 1
ATOM 826 C CA . GLU A 1 104 ? -9.938 4.538 -18.030 1.00 59.66 104 GLU A CA 1
ATOM 827 C C . GLU A 1 104 ? -9.158 5.671 -17.363 1.00 59.66 104 GLU A C 1
ATOM 829 O O . GLU A 1 104 ? -7.928 5.753 -17.435 1.00 59.66 104 GLU A O 1
ATOM 834 N N . GLN A 1 105 ? -9.889 6.543 -16.663 1.00 59.25 105 GLN A N 1
ATOM 835 C CA . GLN A 1 105 ? -9.318 7.411 -15.639 1.00 59.25 105 GLN A CA 1
ATOM 836 C C . GLN A 1 105 ? -8.885 6.530 -14.465 1.00 59.25 105 GLN A C 1
ATOM 838 O O . GLN A 1 105 ? -9.640 6.309 -13.523 1.00 59.25 105 GLN A O 1
ATOM 843 N N . ILE A 1 106 ? -7.672 5.991 -14.541 1.00 66.94 106 ILE A N 1
ATOM 844 C CA . ILE A 1 106 ? -7.055 5.308 -13.407 1.00 66.94 106 ILE A CA 1
ATOM 845 C C . ILE A 1 106 ? -6.676 6.385 -12.391 1.00 66.94 106 ILE A C 1
ATOM 847 O O . ILE A 1 106 ? -5.858 7.261 -12.685 1.00 66.94 106 ILE A O 1
ATOM 851 N N . GLU A 1 107 ? -7.261 6.325 -11.196 1.00 73.44 107 GLU A N 1
ATOM 852 C CA . GLU A 1 107 ? -6.810 7.149 -10.079 1.00 73.44 107 GLU A CA 1
ATOM 853 C C . GLU A 1 107 ? -5.396 6.717 -9.688 1.00 73.44 107 GLU A C 1
ATOM 855 O O . GLU A 1 107 ? -5.170 5.639 -9.136 1.00 73.44 107 GLU A O 1
ATOM 860 N N . LEU A 1 108 ? -4.417 7.556 -10.019 1.00 78.06 108 LEU A N 1
ATOM 861 C CA . LEU A 1 108 ? -3.041 7.331 -9.611 1.00 78.06 108 LEU A CA 1
ATOM 862 C C . LEU A 1 108 ? -2.886 7.636 -8.116 1.00 78.06 108 LEU A C 1
ATOM 864 O O . LEU A 1 108 ? -3.486 8.592 -7.615 1.00 78.06 108 LEU A O 1
ATOM 868 N N . PRO A 1 109 ? -2.048 6.871 -7.396 1.00 83.12 109 PRO A N 1
ATOM 869 C CA . PRO A 1 109 ? -1.701 7.224 -6.032 1.00 83.12 109 PRO A CA 1
ATOM 870 C C . PRO A 1 109 ? -1.008 8.599 -6.017 1.00 83.12 109 PRO A C 1
ATOM 872 O O . PRO A 1 109 ? -0.300 8.951 -6.966 1.00 83.12 109 PRO A O 1
ATOM 875 N N . PRO A 1 110 ? -1.152 9.373 -4.929 1.00 86.69 110 PRO A N 1
ATOM 876 C CA . PRO A 1 110 ? -0.559 10.703 -4.832 1.00 86.69 110 PRO A CA 1
ATOM 877 C C . PRO A 1 110 ? 0.971 10.670 -4.904 1.00 86.69 110 PRO A C 1
ATOM 879 O O . PRO A 1 110 ? 1.591 11.606 -5.400 1.00 86.69 110 PRO A O 1
ATOM 882 N N . SER A 1 111 ? 1.586 9.591 -4.422 1.00 88.06 111 SER A N 1
ATOM 883 C CA . SER A 1 111 ? 3.020 9.342 -4.509 1.00 88.06 111 SER A CA 1
ATOM 884 C C . SER A 1 111 ? 3.294 7.959 -5.083 1.00 88.06 111 SER A C 1
ATOM 886 O O . SER A 1 111 ? 2.574 6.990 -4.832 1.00 88.06 111 SER A O 1
ATOM 888 N N . TRP A 1 112 ? 4.380 7.880 -5.840 1.00 87.25 112 TRP A N 1
ATOM 889 C CA . TRP A 1 112 ? 4.947 6.644 -6.353 1.00 87.25 112 TRP A CA 1
ATOM 890 C C . TRP A 1 112 ? 6.460 6.810 -6.510 1.00 87.25 112 TRP A C 1
ATOM 892 O O . TRP A 1 112 ? 6.975 7.933 -6.507 1.00 87.25 112 TRP A O 1
ATOM 902 N N . TYR A 1 113 ? 7.185 5.702 -6.632 1.00 86.44 113 TYR A N 1
ATOM 903 C CA . TYR A 1 113 ? 8.617 5.710 -6.928 1.00 86.44 113 TYR A CA 1
ATOM 904 C C . TYR A 1 113 ? 8.939 4.844 -8.143 1.00 86.44 113 TYR A C 1
ATOM 906 O O . TYR A 1 113 ? 8.218 3.898 -8.456 1.00 86.44 113 TYR A O 1
ATOM 914 N N . ILE A 1 114 ? 10.076 5.138 -8.774 1.00 86.88 114 ILE A N 1
ATOM 915 C CA . ILE A 1 114 ? 10.761 4.236 -9.702 1.00 86.88 114 ILE A CA 1
ATOM 916 C C . ILE A 1 114 ? 12.100 3.839 -9.096 1.00 86.88 114 ILE A C 1
ATOM 918 O O . ILE A 1 114 ? 12.746 4.642 -8.421 1.00 86.88 114 ILE A O 1
ATOM 922 N N . HIS A 1 115 ? 12.518 2.605 -9.330 1.00 85.94 115 HIS A N 1
ATOM 923 C CA . HIS A 1 115 ? 13.812 2.105 -8.892 1.00 85.94 115 HIS A CA 1
ATOM 924 C C . HIS A 1 115 ? 14.553 1.510 -10.086 1.00 85.94 115 HIS A C 1
ATOM 926 O O . HIS A 1 115 ? 13.944 0.870 -10.939 1.00 85.94 115 HIS A O 1
ATOM 932 N N . GLY A 1 116 ? 15.861 1.724 -10.162 1.00 89.12 116 GLY A N 1
ATOM 933 C CA . GLY A 1 116 ? 16.653 1.296 -11.303 1.00 89.12 116 GLY A CA 1
ATOM 934 C C . GLY A 1 116 ? 18.116 1.684 -11.178 1.00 89.12 116 GLY A C 1
ATOM 935 O O . GLY A 1 116 ? 18.548 2.240 -10.168 1.00 89.12 116 GLY A O 1
ATOM 936 N N . GLU A 1 117 ? 18.867 1.382 -12.224 1.00 90.31 117 GLU A N 1
ATOM 937 C CA . GLU A 1 117 ? 20.317 1.525 -12.281 1.00 90.31 117 GLU A CA 1
ATOM 938 C C . GLU A 1 117 ? 20.700 2.573 -13.326 1.00 90.31 117 GLU A C 1
ATOM 940 O O . GLU A 1 117 ? 20.124 2.626 -14.412 1.00 90.31 117 GLU A O 1
ATOM 945 N N . LEU A 1 118 ? 21.666 3.431 -12.996 1.00 91.06 118 LEU A N 1
ATOM 946 C CA . LEU A 1 118 ? 22.152 4.479 -13.890 1.00 91.06 118 LEU A CA 1
ATOM 947 C C . LEU A 1 118 ? 23.524 4.085 -14.448 1.00 91.06 118 LEU A C 1
ATOM 949 O O . LEU A 1 118 ? 24.479 3.918 -13.692 1.00 91.06 118 LEU A O 1
ATOM 953 N N . PHE A 1 119 ? 23.628 3.991 -15.770 1.00 87.81 119 PHE A N 1
ATOM 954 C CA . PHE A 1 119 ? 24.846 3.641 -16.496 1.00 87.81 119 PHE A CA 1
ATOM 955 C C . PHE A 1 119 ? 25.326 4.819 -17.340 1.00 87.81 119 PHE A C 1
ATOM 957 O O . PHE A 1 119 ? 24.519 5.498 -17.978 1.00 87.81 119 PHE A O 1
ATOM 964 N N . SER A 1 120 ? 26.638 5.050 -17.383 1.00 85.94 120 SER A N 1
ATOM 965 C CA . SER A 1 120 ? 27.246 5.931 -18.380 1.00 85.94 120 SER A CA 1
ATOM 966 C C . SER A 1 120 ? 27.584 5.145 -19.643 1.00 85.94 120 SER A C 1
ATOM 968 O O . SER A 1 120 ? 28.014 3.991 -19.583 1.00 85.94 120 SER A O 1
ATOM 970 N N . LYS A 1 121 ? 27.429 5.777 -20.806 1.00 73.12 121 LYS A N 1
ATOM 971 C CA . LYS A 1 121 ? 27.969 5.229 -22.050 1.00 73.12 121 LYS A CA 1
ATOM 972 C C . LYS A 1 121 ? 29.505 5.246 -22.020 1.00 73.12 121 LYS A C 1
ATOM 974 O O . LYS A 1 121 ? 30.085 6.195 -21.484 1.00 73.12 121 LYS A O 1
ATOM 979 N N . PRO A 1 122 ? 30.181 4.247 -22.616 1.00 67.31 122 PRO A N 1
ATOM 980 C CA . PRO A 1 122 ? 31.625 4.294 -22.819 1.00 67.31 122 PRO A CA 1
ATOM 981 C C . PRO A 1 122 ? 32.043 5.567 -23.575 1.00 67.31 122 PRO A C 1
ATOM 983 O O . PRO A 1 122 ? 31.428 5.940 -24.572 1.00 67.31 122 PRO A O 1
ATOM 986 N N . ILE A 1 123 ? 33.105 6.224 -23.098 1.00 60.09 123 ILE A N 1
ATOM 987 C CA . ILE A 1 123 ? 33.570 7.556 -23.543 1.00 60.09 123 ILE A CA 1
ATOM 988 C C . ILE A 1 123 ? 34.093 7.563 -24.999 1.00 60.09 123 ILE A C 1
ATOM 990 O O . ILE A 1 123 ? 34.240 8.621 -25.603 1.00 60.09 123 ILE A O 1
ATOM 994 N N . GLU A 1 124 ? 34.322 6.402 -25.617 1.00 55.25 124 GLU A N 1
ATOM 995 C CA . GLU A 1 124 ? 34.974 6.302 -26.934 1.00 55.25 124 GLU A CA 1
ATOM 996 C C . GLU A 1 124 ? 34.122 6.767 -28.134 1.00 55.25 124 GLU A C 1
ATOM 998 O O . GLU A 1 124 ? 34.650 6.877 -29.238 1.00 55.25 124 GLU A O 1
ATOM 1003 N N . GLN A 1 125 ? 32.833 7.087 -27.956 1.00 50.53 125 GLN A N 1
ATOM 1004 C CA . GLN A 1 125 ? 31.940 7.463 -29.068 1.00 50.53 125 GLN A CA 1
ATOM 1005 C C . GLN A 1 125 ? 31.370 8.890 -29.017 1.00 50.53 125 GLN A C 1
ATOM 1007 O O . GLN A 1 125 ? 30.677 9.294 -29.950 1.00 50.53 125 GLN A O 1
ATOM 1012 N N . SER A 1 126 ? 31.676 9.701 -28.000 1.00 47.62 126 SER A N 1
ATOM 1013 C CA . SER A 1 126 ? 31.155 11.074 -27.914 1.00 47.62 126 SER A CA 1
ATOM 1014 C C . SER A 1 126 ? 32.184 12.114 -28.375 1.00 47.62 126 SER A C 1
ATOM 1016 O O . SER A 1 126 ? 32.715 12.877 -27.574 1.00 47.62 126 SER A O 1
ATOM 1018 N N . LEU A 1 127 ? 32.454 12.173 -29.685 1.00 50.78 127 LEU A N 1
ATOM 1019 C CA . LEU A 1 127 ? 33.079 13.356 -30.314 1.00 50.78 127 LEU A CA 1
ATOM 1020 C C . LEU A 1 127 ? 32.085 14.522 -30.485 1.00 50.78 127 LEU A C 1
ATOM 1022 O O . LEU A 1 127 ? 32.470 15.618 -30.884 1.00 50.78 127 LEU A O 1
ATOM 1026 N N . HIS A 1 128 ? 30.814 14.297 -30.151 1.00 51.25 128 HIS A N 1
ATOM 1027 C CA . HIS A 1 128 ? 29.777 15.315 -30.108 1.00 51.25 128 HIS A CA 1
ATOM 1028 C C . HIS A 1 128 ? 29.154 15.333 -28.710 1.00 51.25 128 HIS A C 1
ATOM 1030 O O . HIS A 1 128 ? 28.688 14.304 -28.221 1.00 51.25 128 HIS A O 1
ATOM 1036 N N . GLU A 1 129 ? 29.166 16.503 -28.066 1.00 47.31 129 GLU A N 1
ATOM 1037 C CA . GLU A 1 129 ? 28.446 16.799 -26.824 1.00 47.31 129 GLU A CA 1
ATOM 1038 C C . GLU A 1 129 ? 26.932 16.703 -27.069 1.00 47.31 129 GLU A C 1
ATOM 1040 O O . GLU A 1 129 ? 26.230 17.696 -27.243 1.00 47.31 129 GLU A O 1
ATOM 1045 N N . THR A 1 130 ? 26.402 15.489 -27.139 1.00 53.62 130 THR A N 1
ATOM 1046 C CA . THR A 1 130 ? 24.963 15.249 -27.029 1.00 53.62 130 THR A CA 1
ATOM 1047 C C . THR A 1 130 ? 24.665 14.804 -25.604 1.00 53.62 130 THR A C 1
ATOM 1049 O O . THR A 1 130 ? 25.392 13.967 -25.077 1.00 53.62 130 THR A O 1
ATOM 1052 N N . ASN A 1 131 ? 23.579 15.308 -25.007 1.00 56.09 131 ASN A N 1
ATOM 1053 C CA . ASN A 1 131 ? 23.038 14.968 -23.673 1.00 56.09 131 ASN A CA 1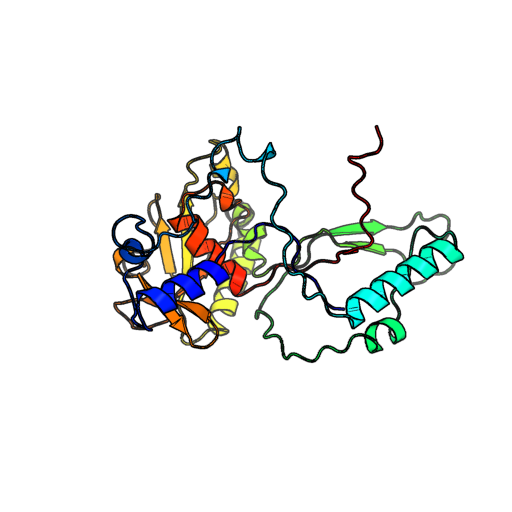
ATOM 1054 C C . ASN A 1 131 ? 22.724 13.462 -23.441 1.00 56.09 131 ASN A C 1
ATOM 1056 O O . ASN A 1 131 ? 22.053 13.105 -22.478 1.00 56.09 131 ASN A O 1
ATOM 1060 N N . ASP A 1 132 ? 23.191 12.568 -24.311 1.00 65.81 132 ASP A N 1
ATOM 1061 C CA . ASP A 1 132 ? 22.870 11.143 -24.380 1.00 65.81 132 ASP A CA 1
ATOM 1062 C C . ASP A 1 132 ? 23.874 10.253 -23.612 1.00 65.81 132 ASP A C 1
ATOM 1064 O O . ASP A 1 132 ? 24.066 9.076 -23.925 1.00 65.81 132 ASP A O 1
ATOM 1068 N N . THR A 1 133 ? 24.550 10.824 -22.612 1.00 74.06 133 THR A N 1
ATOM 1069 C CA . THR A 1 133 ? 25.643 10.184 -21.857 1.00 74.06 133 THR A CA 1
ATOM 1070 C C . THR A 1 133 ? 25.158 9.106 -20.890 1.00 74.06 133 THR A C 1
ATOM 1072 O O . THR A 1 133 ? 25.917 8.196 -20.561 1.00 74.06 133 THR A O 1
ATOM 1075 N N . TRP A 1 134 ? 23.907 9.189 -20.432 1.00 84.31 134 TRP A N 1
ATOM 1076 C CA . TRP A 1 134 ? 23.379 8.341 -19.366 1.00 84.31 134 TRP A CA 1
ATOM 1077 C C . TRP A 1 134 ? 22.229 7.451 -19.847 1.00 84.31 134 TRP A C 1
ATOM 1079 O O . TRP A 1 134 ? 21.421 7.830 -20.698 1.00 84.31 134 TRP A O 1
ATOM 1089 N N . ARG A 1 135 ? 22.153 6.244 -19.290 1.00 86.56 135 ARG A N 1
ATOM 1090 C CA . ARG A 1 135 ? 21.075 5.272 -19.490 1.00 86.56 135 ARG A CA 1
ATOM 1091 C C . ARG A 1 135 ? 20.532 4.864 -18.129 1.00 86.56 135 ARG A C 1
ATOM 1093 O O . ARG A 1 135 ? 21.307 4.503 -17.252 1.00 86.56 135 ARG A O 1
ATOM 1100 N N . PHE A 1 136 ? 19.216 4.928 -17.961 1.00 88.19 136 PHE A N 1
ATOM 1101 C CA . PHE A 1 136 ? 18.544 4.440 -16.761 1.00 88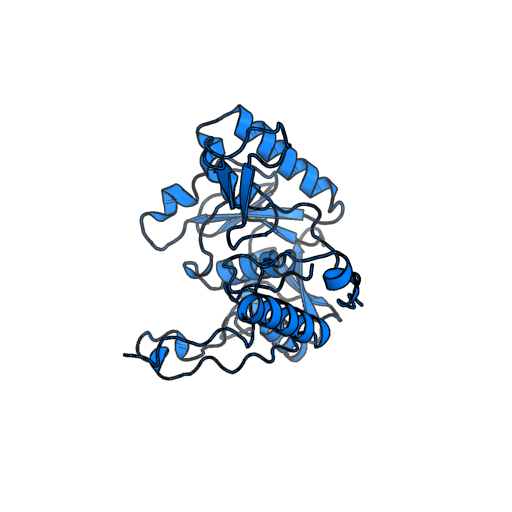.19 136 PHE A CA 1
ATOM 1102 C C . PHE A 1 136 ? 17.839 3.124 -17.080 1.00 88.19 136 PHE A C 1
ATOM 1104 O O . PHE A 1 136 ? 16.936 3.090 -17.915 1.00 88.19 136 PHE A O 1
ATOM 1111 N N . VAL A 1 137 ? 18.258 2.049 -16.424 1.00 88.44 137 VAL A N 1
ATOM 1112 C CA . VAL A 1 137 ? 17.615 0.739 -16.508 1.00 88.44 137 VAL A CA 1
ATOM 1113 C C . VAL A 1 137 ? 16.579 0.664 -15.400 1.00 88.44 137 VAL A C 1
ATOM 1115 O O . VAL A 1 137 ? 16.922 0.633 -14.221 1.00 88.44 137 VAL A O 1
ATOM 1118 N N . LEU A 1 138 ? 15.304 0.670 -15.784 1.00 86.00 138 LEU A N 1
ATOM 1119 C CA . LEU A 1 138 ? 14.192 0.524 -14.853 1.00 86.00 138 LEU A CA 1
ATOM 1120 C C . LEU A 1 138 ? 14.155 -0.915 -14.322 1.00 86.00 138 LEU A C 1
ATOM 1122 O O . LEU A 1 138 ? 13.961 -1.856 -15.092 1.00 86.00 138 LEU A O 1
ATOM 1126 N N . ASN A 1 139 ? 14.274 -1.074 -13.005 1.00 76.44 139 ASN A N 1
ATOM 1127 C CA . ASN A 1 139 ? 13.984 -2.342 -12.350 1.00 76.44 139 ASN A CA 1
ATOM 1128 C C . ASN A 1 139 ? 12.469 -2.504 -12.204 1.00 76.44 139 ASN A C 1
ATOM 1130 O O . ASN A 1 139 ? 11.702 -1.545 -12.247 1.00 76.44 139 ASN A O 1
ATOM 1134 N N . THR A 1 140 ? 12.031 -3.744 -12.024 1.00 62.00 140 THR A N 1
ATOM 1135 C CA . THR A 1 140 ? 10.632 -4.188 -12.076 1.00 62.00 140 THR A CA 1
ATOM 1136 C C . THR A 1 140 ? 9.667 -3.521 -11.084 1.00 62.00 140 THR A C 1
ATOM 1138 O O . THR A 1 140 ? 8.491 -3.856 -11.076 1.00 62.00 140 THR A O 1
ATOM 1141 N N . THR A 1 141 ? 10.089 -2.589 -10.233 1.00 62.94 141 THR A N 1
ATOM 1142 C CA . THR A 1 141 ? 9.235 -2.032 -9.182 1.00 62.94 141 THR A CA 1
ATOM 1143 C C . THR A 1 141 ? 8.956 -0.548 -9.379 1.00 62.94 141 THR A C 1
ATOM 1145 O O . THR A 1 141 ? 9.748 0.322 -9.016 1.00 62.94 141 THR A O 1
ATOM 1148 N N . ILE A 1 142 ? 7.757 -0.268 -9.885 1.00 62.91 142 ILE A N 1
ATOM 1149 C CA . ILE A 1 142 ? 7.046 0.981 -9.626 1.00 62.91 142 ILE A CA 1
ATOM 1150 C C . ILE A 1 142 ? 5.988 0.670 -8.578 1.00 62.91 142 ILE A C 1
ATOM 1152 O O . ILE A 1 142 ? 5.174 -0.220 -8.793 1.00 62.91 142 ILE A O 1
ATOM 1156 N N . SER A 1 143 ? 6.004 1.352 -7.441 1.00 71.25 143 SER A N 1
ATOM 1157 C CA . SER A 1 143 ? 5.002 1.164 -6.386 1.00 71.25 143 SER A CA 1
ATOM 1158 C C . SER A 1 143 ? 4.750 2.492 -5.676 1.00 71.25 143 SER A C 1
ATOM 1160 O O . SER A 1 143 ? 5.160 3.535 -6.179 1.00 71.25 143 SER A O 1
ATOM 1162 N N . GLY A 1 144 ? 4.044 2.462 -4.546 1.00 77.69 144 GLY A N 1
ATOM 1163 C CA . GLY A 1 144 ? 3.541 3.646 -3.854 1.00 77.69 144 GLY A CA 1
ATOM 1164 C C . GLY A 1 144 ? 4.621 4.437 -3.137 1.00 77.69 144 GLY A C 1
ATOM 1165 O O . GLY A 1 144 ? 5.637 4.806 -3.714 1.00 77.69 144 GLY A O 1
ATOM 1166 N N . SER A 1 145 ? 4.403 4.732 -1.861 1.00 88.06 145 SER A N 1
ATOM 1167 C CA . SER A 1 145 ? 5.309 5.592 -1.098 1.00 88.06 145 SER A CA 1
ATOM 1168 C C . SER A 1 145 ? 6.767 5.111 -1.130 1.00 88.06 145 SER A C 1
ATOM 1170 O O . SER A 1 145 ? 7.062 3.955 -0.814 1.00 88.06 145 SER A O 1
ATOM 1172 N N . SER A 1 146 ? 7.706 6.020 -1.418 1.00 88.69 146 SER A N 1
ATOM 1173 C CA . SER A 1 146 ? 9.149 5.737 -1.343 1.00 88.69 146 SER A CA 1
ATOM 1174 C C . SER A 1 146 ? 9.626 5.442 0.085 1.00 88.69 146 SER A C 1
ATOM 1176 O O . SER A 1 146 ? 10.688 4.837 0.269 1.00 88.69 146 SER A O 1
ATOM 1178 N N . ALA A 1 147 ? 8.811 5.765 1.099 1.00 92.25 147 ALA A N 1
ATOM 1179 C CA . ALA A 1 147 ? 9.041 5.367 2.484 1.00 92.25 147 ALA A CA 1
ATOM 1180 C C . ALA A 1 147 ? 9.230 3.845 2.633 1.00 92.25 147 ALA A C 1
ATOM 1182 O O . ALA A 1 147 ? 9.973 3.421 3.514 1.00 92.25 147 ALA A O 1
ATOM 1183 N N . TYR A 1 148 ? 8.637 3.037 1.743 1.00 89.56 148 TYR A N 1
ATOM 1184 C CA . TYR A 1 148 ? 8.819 1.582 1.679 1.00 89.56 148 TYR A CA 1
ATOM 1185 C C . TYR A 1 148 ? 10.298 1.158 1.646 1.00 89.56 148 TYR A C 1
ATOM 1187 O O . TYR A 1 148 ? 10.707 0.269 2.391 1.00 89.56 148 TYR A O 1
ATOM 1195 N N . PHE A 1 149 ? 11.119 1.815 0.819 1.00 87.81 149 PHE A N 1
ATOM 1196 C CA . PHE A 1 149 ? 12.548 1.502 0.700 1.00 87.81 149 PHE A CA 1
ATOM 1197 C C . PHE A 1 149 ? 13.421 2.313 1.650 1.00 87.81 149 PHE A C 1
ATOM 1199 O O . PHE A 1 149 ? 14.425 1.808 2.160 1.00 87.81 149 PHE A O 1
ATOM 1206 N N . LEU A 1 150 ? 13.055 3.575 1.870 1.00 92.44 150 LEU A N 1
ATOM 1207 C CA . LEU A 1 150 ? 13.897 4.512 2.604 1.00 92.44 150 LEU A CA 1
ATOM 1208 C C . LEU A 1 150 ? 13.810 4.328 4.123 1.00 92.44 150 LEU A C 1
ATOM 1210 O O . LEU A 1 150 ? 14.781 4.630 4.816 1.00 92.44 150 LEU A O 1
ATOM 1214 N N . GLY A 1 151 ? 12.703 3.784 4.644 1.00 92.88 151 GLY A N 1
ATOM 1215 C CA . GLY A 1 151 ? 12.420 3.761 6.081 1.00 92.88 151 GLY A CA 1
ATOM 1216 C C . GLY A 1 151 ? 13.515 3.121 6.937 1.00 92.88 151 GLY A C 1
ATOM 1217 O O . GLY A 1 151 ? 13.904 3.686 7.960 1.00 92.88 151 GLY A O 1
ATOM 1218 N N . ARG A 1 152 ? 14.103 2.005 6.486 1.00 90.94 152 ARG A N 1
ATOM 1219 C CA . ARG A 1 152 ? 15.190 1.325 7.220 1.00 90.94 152 ARG A CA 1
ATOM 1220 C C . ARG A 1 152 ? 16.465 2.164 7.363 1.00 90.94 152 ARG A C 1
ATOM 1222 O O . ARG A 1 152 ? 17.240 1.975 8.294 1.00 90.94 152 ARG A O 1
ATOM 1229 N N . PHE A 1 153 ? 16.703 3.092 6.439 1.00 93.06 153 PHE A N 1
ATOM 1230 C CA . PHE A 1 153 ? 17.897 3.938 6.439 1.00 93.06 153 PHE A CA 1
ATOM 1231 C C . PHE A 1 153 ? 17.720 5.186 7.311 1.00 93.06 153 PHE A C 1
ATOM 1233 O O . PHE A 1 153 ? 18.706 5.789 7.738 1.00 93.06 153 PHE A O 1
ATOM 1240 N N . CYS A 1 154 ? 16.478 5.547 7.641 1.00 94.56 154 CYS A N 1
ATOM 1241 C CA . CYS A 1 154 ? 16.175 6.700 8.484 1.00 94.56 154 CYS A CA 1
ATOM 1242 C C . CYS A 1 154 ? 16.739 6.570 9.909 1.00 94.56 154 CYS A C 1
ATOM 1244 O O . CYS A 1 154 ? 17.001 7.585 10.546 1.00 94.56 154 CYS A O 1
ATOM 1246 N N . GLN A 1 155 ? 16.977 5.353 10.414 1.00 89.50 155 GLN A N 1
ATOM 1247 C CA . GLN A 1 155 ? 17.535 5.155 11.757 1.00 89.50 155 GLN A CA 1
ATOM 1248 C C . GLN A 1 155 ? 18.981 5.669 11.886 1.00 89.50 155 GLN A C 1
ATOM 1250 O O . GLN A 1 155 ? 19.380 6.111 12.960 1.00 89.50 155 GLN A O 1
ATOM 1255 N N . GLY A 1 156 ? 19.759 5.624 10.800 1.00 91.06 156 GLY A N 1
ATOM 1256 C CA . GLY A 1 156 ? 21.165 6.042 10.783 1.00 91.06 156 GLY A CA 1
ATOM 1257 C C . GLY A 1 156 ? 21.421 7.406 10.140 1.00 91.06 156 GLY A C 1
ATOM 1258 O O . GLY A 1 156 ? 22.564 7.851 10.127 1.00 91.06 156 GLY A O 1
ATOM 1259 N N . HIS A 1 157 ? 20.394 8.062 9.588 1.00 96.31 157 HIS A N 1
ATOM 1260 C CA . HIS A 1 157 ? 20.563 9.261 8.765 1.00 96.31 157 HIS A CA 1
ATOM 1261 C C . HIS A 1 157 ? 19.484 10.319 9.074 1.00 96.31 157 HIS A C 1
ATOM 1263 O O . HIS A 1 157 ? 18.414 10.303 8.462 1.00 96.31 157 HIS A O 1
ATOM 1269 N N . PRO A 1 158 ? 19.750 11.277 9.988 1.00 96.25 158 PRO A N 1
ATOM 1270 C CA . PRO A 1 158 ? 18.753 12.249 10.456 1.00 96.25 158 PRO A CA 1
ATOM 1271 C C . PRO A 1 158 ? 18.125 13.118 9.358 1.00 96.25 158 PRO A C 1
ATOM 1273 O O . PRO A 1 158 ? 16.926 13.370 9.389 1.00 96.25 158 PRO A O 1
ATOM 1276 N N . GLU A 1 159 ? 18.908 13.546 8.367 1.00 97.75 159 GLU A N 1
ATOM 1277 C CA . GLU A 1 159 ? 18.394 14.337 7.238 1.00 97.75 159 GLU A CA 1
ATOM 1278 C C . GLU A 1 159 ? 17.418 13.527 6.367 1.00 97.75 159 GLU A C 1
ATOM 1280 O O . GLU A 1 159 ? 16.312 13.981 6.085 1.00 97.75 159 GLU A O 1
ATOM 1285 N N . LEU A 1 160 ? 17.764 12.278 6.027 1.00 96.88 160 LEU A N 1
ATOM 1286 C CA . LEU A 1 160 ? 16.864 11.361 5.332 1.00 96.88 160 LEU A CA 1
ATOM 1287 C C . LEU A 1 160 ? 15.598 11.090 6.152 1.00 96.88 160 LEU A C 1
ATOM 1289 O O . LEU A 1 160 ? 14.506 11.070 5.596 1.00 96.88 160 LEU A O 1
ATOM 1293 N N . PHE A 1 161 ? 15.723 10.904 7.469 1.00 97.12 161 PHE A N 1
ATOM 1294 C CA . PHE A 1 161 ? 14.565 10.768 8.353 1.00 97.12 161 PHE A CA 1
ATOM 1295 C C . PHE A 1 161 ? 13.619 11.970 8.246 1.00 97.12 161 PHE A C 1
ATOM 1297 O O . PHE A 1 161 ? 12.419 11.773 8.072 1.00 97.12 161 PHE A O 1
ATOM 1304 N N . GLN A 1 162 ? 14.143 13.198 8.283 1.00 97.69 162 GLN A N 1
ATOM 1305 C CA . GLN A 1 162 ? 13.330 14.408 8.138 1.00 97.69 162 GLN A CA 1
ATOM 1306 C C . GLN A 1 162 ? 12.623 14.466 6.779 1.00 97.69 162 GLN A C 1
ATOM 1308 O O . GLN A 1 162 ? 11.426 14.740 6.734 1.00 97.69 162 GLN A O 1
ATOM 1313 N N . LEU A 1 163 ? 13.326 14.155 5.686 1.00 97.44 163 LEU A N 1
ATOM 1314 C CA . LEU A 1 163 ? 12.748 14.143 4.337 1.00 97.44 163 LEU A CA 1
ATOM 1315 C C . LEU A 1 163 ? 11.641 13.088 4.191 1.00 97.44 163 LEU A C 1
ATOM 1317 O O . LEU A 1 163 ? 10.565 13.382 3.671 1.00 97.44 163 LEU A O 1
ATOM 1321 N N . VAL A 1 164 ? 11.865 11.869 4.689 1.00 96.44 164 VAL A N 1
ATOM 1322 C CA . VAL A 1 164 ? 10.863 10.792 4.631 1.00 96.44 164 VAL A CA 1
ATOM 1323 C C . VAL A 1 164 ? 9.674 11.096 5.547 1.00 96.44 164 VAL A C 1
ATOM 1325 O O . VAL A 1 164 ? 8.533 10.842 5.171 1.00 96.44 164 VAL A O 1
ATOM 1328 N N . GLN A 1 165 ? 9.891 11.702 6.715 1.00 96.62 165 GLN A N 1
ATOM 1329 C CA . GLN A 1 165 ? 8.799 12.134 7.591 1.00 96.62 165 GLN A CA 1
ATOM 1330 C C . GLN A 1 165 ? 7.967 13.267 6.962 1.00 96.62 165 GLN A C 1
ATOM 1332 O O . GLN A 1 165 ? 6.738 13.270 7.087 1.00 96.62 165 GLN A O 1
ATOM 1337 N N . GLN A 1 166 ? 8.604 14.207 6.255 1.00 96.94 166 GLN A N 1
ATOM 1338 C CA . GLN A 1 166 ? 7.913 15.247 5.486 1.00 96.94 166 GLN A CA 1
ATOM 1339 C C . GLN A 1 166 ? 7.075 14.643 4.358 1.00 96.94 166 GLN A C 1
ATOM 1341 O O . GLN A 1 166 ? 5.912 15.018 4.213 1.00 96.94 166 GLN A O 1
ATOM 1346 N N . LEU A 1 167 ? 7.618 13.667 3.622 1.00 96.00 167 LEU A N 1
ATOM 1347 C CA . LEU A 1 167 ? 6.869 12.905 2.623 1.00 96.00 167 LEU A CA 1
ATOM 1348 C C . LEU A 1 167 ? 5.643 12.228 3.248 1.00 96.00 167 LEU A C 1
ATOM 1350 O O . LEU A 1 167 ? 4.531 12.426 2.771 1.00 96.00 167 LEU A O 1
ATOM 1354 N N . CYS A 1 168 ? 5.819 11.482 4.341 1.00 95.81 168 CYS A N 1
ATOM 1355 C CA . CYS A 1 168 ? 4.717 10.807 5.027 1.00 95.81 168 CYS A CA 1
ATOM 1356 C C . CYS A 1 168 ? 3.637 11.787 5.511 1.00 95.81 168 CYS A C 1
ATOM 1358 O O . CYS A 1 168 ? 2.446 11.476 5.441 1.00 95.81 168 CYS A O 1
ATOM 1360 N N . SER A 1 169 ? 4.048 12.965 5.990 1.00 96.25 169 SER A N 1
ATOM 1361 C CA . SER A 1 169 ? 3.135 14.029 6.418 1.00 96.25 169 SER A CA 1
ATOM 1362 C C . SER A 1 169 ? 2.375 14.623 5.235 1.00 96.25 169 SER A C 1
ATOM 1364 O O . SER A 1 169 ? 1.167 14.819 5.330 1.00 96.25 169 SER A O 1
ATOM 1366 N N . TRP A 1 170 ? 3.055 14.864 4.111 1.00 97.00 170 TRP A N 1
ATOM 1367 C CA . TRP A 1 170 ? 2.427 15.322 2.874 1.00 97.00 170 TRP A CA 1
ATOM 1368 C C . TRP A 1 170 ? 1.439 14.287 2.326 1.00 97.00 170 TRP A C 1
ATOM 1370 O O . TRP A 1 170 ? 0.323 14.648 1.979 1.00 97.00 170 TRP A O 1
ATOM 1380 N N . GLU A 1 171 ? 1.773 12.997 2.331 1.00 95.31 171 GLU A N 1
ATOM 1381 C CA . GLU A 1 171 ? 0.851 11.941 1.891 1.00 95.31 171 GLU A CA 1
ATOM 1382 C C . GLU A 1 171 ? -0.440 11.926 2.715 1.00 95.31 171 GLU A C 1
ATOM 1384 O O . GLU A 1 171 ? -1.521 11.755 2.160 1.00 95.31 171 GLU A O 1
ATOM 1389 N N . GLN A 1 172 ? -0.361 12.166 4.028 1.00 95.94 172 GLN A N 1
ATOM 1390 C CA . GLN A 1 172 ? -1.554 12.289 4.868 1.00 95.94 172 GLN A CA 1
ATOM 1391 C C . GLN A 1 172 ? -2.431 13.487 4.464 1.00 95.94 172 GLN A C 1
ATOM 1393 O O . GLN A 1 172 ? -3.652 13.400 4.587 1.00 95.94 172 GLN A O 1
ATOM 1398 N N . THR A 1 173 ? -1.862 14.584 3.948 1.00 96.56 173 THR A N 1
ATOM 1399 C CA . THR A 1 173 ? -2.668 15.719 3.457 1.00 96.56 173 THR A CA 1
ATOM 1400 C C . THR A 1 173 ? -3.383 15.422 2.142 1.00 96.56 173 THR A C 1
ATOM 1402 O O . THR A 1 173 ? -4.340 16.117 1.819 1.00 96.56 173 THR A O 1
ATOM 1405 N N . GLN A 1 174 ? -2.971 14.379 1.412 1.00 95.06 174 GLN A N 1
ATOM 1406 C CA . GLN A 1 174 ? -3.650 13.928 0.191 1.00 95.06 174 GLN A CA 1
ATOM 1407 C C . GLN A 1 174 ? -4.902 13.089 0.491 1.00 95.06 174 GLN A C 1
ATOM 1409 O O . GLN A 1 174 ? -5.728 12.876 -0.390 1.00 95.06 174 GLN A O 1
ATOM 1414 N N . TYR A 1 175 ? -5.065 12.647 1.742 1.00 93.94 175 TYR A N 1
ATOM 1415 C CA . TYR A 1 175 ? -6.207 11.867 2.211 1.00 93.94 175 TYR A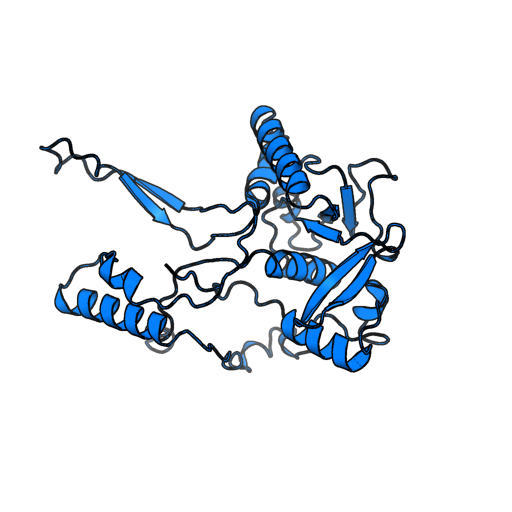 CA 1
ATOM 1416 C C . TYR A 1 175 ? -6.782 12.487 3.492 1.00 93.94 175 TYR A C 1
ATOM 1418 O O . TYR A 1 175 ? -6.661 11.930 4.582 1.00 93.94 175 TYR A O 1
ATOM 1426 N N . THR A 1 176 ? -7.382 13.674 3.379 1.00 93.31 176 THR A N 1
ATOM 1427 C CA . THR A 1 176 ? -7.811 14.496 4.529 1.00 93.31 176 THR A CA 1
ATOM 1428 C C . THR A 1 176 ? -8.834 13.826 5.448 1.00 93.31 176 THR A C 1
ATOM 1430 O O . THR A 1 176 ? -8.833 14.077 6.657 1.00 93.31 176 THR A O 1
ATOM 1433 N N . ASP A 1 177 ? -9.686 12.964 4.894 1.00 95.94 177 ASP A N 1
ATOM 1434 C CA . ASP A 1 177 ? -10.755 12.285 5.634 1.00 95.94 177 ASP A CA 1
ATOM 1435 C C . ASP A 1 177 ? -10.357 10.893 6.148 1.00 95.94 177 ASP A C 1
ATOM 1437 O O . ASP A 1 177 ? -11.028 10.336 7.024 1.00 95.94 177 ASP A O 1
ATOM 1441 N N . ASP A 1 178 ? -9.211 10.381 5.696 1.00 97.12 178 ASP A N 1
ATOM 1442 C CA . ASP A 1 178 ? -8.734 9.040 6.012 1.00 97.12 178 ASP A CA 1
ATOM 1443 C C . ASP A 1 178 ? -7.565 9.083 7.004 1.00 97.12 178 ASP A C 1
ATOM 1445 O O . ASP A 1 178 ? -6.886 10.093 7.198 1.00 97.12 178 ASP A O 1
ATOM 1449 N N . ILE A 1 179 ? -7.307 7.948 7.646 1.00 97.62 179 ILE A N 1
ATOM 1450 C CA . ILE A 1 179 ? -6.183 7.759 8.558 1.00 97.62 179 ILE A CA 1
ATOM 1451 C C . ILE A 1 179 ? -5.133 6.904 7.852 1.00 97.62 179 ILE A C 1
ATOM 1453 O O . ILE A 1 179 ? -5.372 5.720 7.611 1.00 97.62 179 ILE A O 1
ATOM 1457 N N . LEU A 1 180 ? -3.959 7.465 7.551 1.00 96.88 180 LEU A N 1
ATOM 1458 C CA . LEU A 1 180 ? -2.815 6.675 7.092 1.00 96.88 180 LEU A CA 1
ATOM 1459 C C . LEU A 1 180 ? -2.103 6.105 8.316 1.00 96.88 180 LEU A C 1
ATOM 1461 O O . LEU A 1 180 ? -1.369 6.815 9.006 1.00 96.88 180 LEU A O 1
ATOM 1465 N N . ALA A 1 181 ? -2.330 4.822 8.579 1.00 97.06 181 ALA A N 1
ATOM 1466 C CA . ALA A 1 181 ? -1.821 4.154 9.767 1.00 97.06 181 ALA A CA 1
ATOM 1467 C C . ALA A 1 181 ? -0.690 3.188 9.406 1.00 97.06 181 ALA A C 1
ATOM 1469 O O . ALA A 1 181 ? -0.850 2.317 8.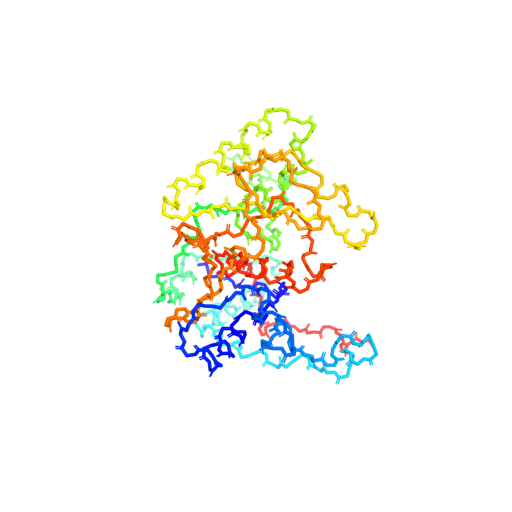553 1.00 97.06 181 ALA A O 1
ATOM 1470 N N . GLU A 1 182 ? 0.459 3.342 10.056 1.00 95.62 182 GLU A N 1
ATOM 1471 C CA . GLU A 1 182 ? 1.623 2.488 9.843 1.00 95.62 182 GLU A CA 1
ATOM 1472 C C . GLU A 1 182 ? 1.405 1.115 10.491 1.00 95.62 182 GLU A C 1
ATOM 1474 O O . GLU A 1 182 ? 1.212 1.020 11.700 1.00 95.62 182 GLU A O 1
ATOM 1479 N N . VAL A 1 183 ? 1.469 0.039 9.710 1.00 95.12 183 VAL A N 1
ATOM 1480 C CA . VAL A 1 183 ? 1.440 -1.326 10.240 1.00 95.12 183 VAL A CA 1
ATOM 1481 C C . VAL A 1 183 ? 2.815 -1.653 10.814 1.00 95.12 183 VAL A C 1
ATOM 1483 O O . VAL A 1 183 ? 3.811 -1.792 10.093 1.00 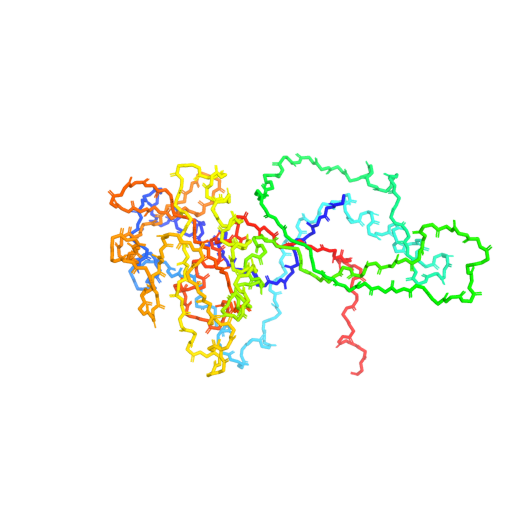95.12 183 VAL A O 1
ATOM 1486 N N . VAL A 1 184 ? 2.875 -1.771 12.137 1.00 91.69 184 VAL A N 1
ATOM 1487 C CA . VAL A 1 184 ? 4.101 -2.113 12.856 1.00 91.69 184 VAL A CA 1
ATOM 1488 C C . VAL A 1 184 ? 4.046 -3.603 13.135 1.00 91.69 184 VAL A C 1
ATOM 1490 O O . VAL A 1 184 ? 3.317 -4.039 14.018 1.00 91.69 184 VAL A O 1
ATOM 1493 N N . HIS A 1 185 ? 4.782 -4.375 12.341 1.00 88.94 185 HIS A N 1
ATOM 1494 C CA . HIS A 1 185 ? 4.837 -5.827 12.437 1.00 88.94 185 HIS A CA 1
ATOM 1495 C C . HIS A 1 185 ? 6.269 -6.293 12.681 1.00 88.94 185 HIS A C 1
ATOM 1497 O O . HIS A 1 185 ? 7.195 -5.819 12.017 1.00 88.94 185 HIS A O 1
ATOM 1503 N N . LEU A 1 186 ? 6.440 -7.221 13.623 1.00 84.06 186 LEU A N 1
ATOM 1504 C CA . LEU A 1 186 ? 7.676 -7.980 13.783 1.00 84.06 186 LEU A CA 1
ATOM 1505 C C . LEU A 1 186 ? 7.512 -9.320 13.053 1.00 84.06 186 LEU A C 1
ATOM 1507 O O . LEU A 1 186 ? 6.746 -10.161 13.526 1.00 84.06 186 LEU A O 1
ATOM 1511 N N . PRO A 1 187 ? 8.218 -9.539 11.930 1.00 76.56 187 PRO A N 1
ATOM 1512 C CA . PRO A 1 187 ? 8.101 -10.782 11.187 1.00 76.56 187 PRO A CA 1
ATOM 1513 C C . PRO A 1 187 ? 8.550 -11.976 12.020 1.00 76.56 187 PRO A C 1
ATOM 1515 O O . PRO A 1 187 ? 9.600 -11.945 12.667 1.00 76.56 187 PRO A O 1
ATOM 1518 N N . THR A 1 188 ? 7.766 -13.048 11.968 1.00 69.88 188 THR A N 1
ATOM 1519 C CA . THR A 1 188 ? 8.055 -14.316 12.651 1.00 69.88 188 THR A CA 1
ATOM 1520 C C . THR A 1 188 ? 9.067 -15.167 11.879 1.00 69.88 188 THR A C 1
ATOM 1522 O O . THR A 1 188 ? 9.755 -16.001 12.470 1.00 69.88 188 THR A O 1
ATOM 1525 N N . ALA A 1 189 ? 9.219 -14.920 10.575 1.00 64.44 189 ALA A N 1
ATOM 1526 C CA . ALA A 1 189 ? 10.224 -15.529 9.718 1.00 64.44 189 ALA A CA 1
ATOM 1527 C C . ALA A 1 189 ? 10.602 -14.600 8.545 1.00 64.44 189 ALA A C 1
ATOM 1529 O O . ALA A 1 189 ? 9.783 -13.797 8.107 1.00 64.44 189 ALA A O 1
ATOM 1530 N N . PRO A 1 190 ? 11.826 -14.719 7.995 1.00 68.62 190 PRO A N 1
ATOM 1531 C CA . PRO A 1 190 ? 12.984 -15.397 8.582 1.00 68.62 190 PRO A CA 1
ATOM 1532 C C . PRO A 1 190 ? 13.520 -14.636 9.812 1.00 68.62 190 PRO A C 1
ATOM 1534 O O . PRO A 1 190 ? 13.373 -13.421 9.898 1.00 68.62 190 PRO A O 1
ATOM 1537 N N . LEU A 1 191 ? 14.239 -15.313 10.723 1.00 62.78 191 LEU A N 1
ATOM 1538 C CA . LEU A 1 191 ? 14.806 -14.715 11.957 1.00 62.78 191 LEU A CA 1
ATOM 1539 C C . LEU A 1 191 ? 15.650 -13.435 11.738 1.00 62.78 191 LEU A C 1
ATOM 1541 O O . LEU A 1 191 ? 15.913 -12.695 12.681 1.00 62.78 191 LEU A O 1
ATOM 1545 N N . ARG A 1 192 ? 16.107 -13.171 10.507 1.00 64.81 192 ARG A N 1
ATOM 1546 C CA . ARG A 1 192 ? 16.912 -11.992 10.139 1.00 64.81 192 ARG A CA 1
ATOM 1547 C C . ARG A 1 192 ? 16.095 -10.816 9.593 1.00 64.81 192 ARG A C 1
ATOM 1549 O O . ARG A 1 192 ? 16.683 -9.805 9.215 1.00 64.81 192 ARG A O 1
ATOM 1556 N N . ALA A 1 193 ? 14.767 -10.914 9.569 1.00 72.62 193 ALA A N 1
ATOM 1557 C CA . ALA A 1 193 ? 13.896 -9.853 9.070 1.00 72.62 193 ALA A CA 1
ATOM 1558 C C . ALA A 1 193 ? 13.945 -8.572 9.926 1.00 72.62 193 ALA A C 1
ATOM 1560 O O . ALA A 1 193 ? 13.614 -7.501 9.425 1.00 72.62 193 ALA A O 1
ATOM 1561 N N . GLY A 1 194 ? 14.444 -8.645 11.170 1.00 69.19 194 GLY A N 1
ATOM 1562 C CA . GLY A 1 194 ? 14.622 -7.489 12.058 1.00 69.19 194 GLY A CA 1
ATOM 1563 C C . GLY A 1 194 ? 15.378 -6.319 11.414 1.00 69.19 194 GLY A C 1
ATOM 1564 O O . GLY A 1 194 ? 14.946 -5.178 11.521 1.00 69.19 194 GLY A O 1
ATOM 1565 N N . ASN A 1 195 ? 16.439 -6.597 10.647 1.00 73.06 195 ASN A N 1
ATOM 1566 C CA . ASN A 1 195 ? 17.216 -5.560 9.948 1.00 73.06 195 ASN A CA 1
ATOM 1567 C C . ASN A 1 195 ? 16.462 -4.915 8.772 1.00 73.06 195 ASN A C 1
ATOM 1569 O O . ASN A 1 195 ? 16.872 -3.870 8.272 1.00 73.06 195 ASN A O 1
ATOM 1573 N N . VAL A 1 196 ? 15.404 -5.563 8.284 1.00 77.00 196 VAL A N 1
ATOM 1574 C CA . VAL A 1 196 ? 14.562 -5.056 7.194 1.00 77.00 196 VAL A CA 1
ATOM 1575 C C . VAL A 1 196 ? 13.442 -4.180 7.748 1.00 77.00 196 VAL A C 1
ATOM 1577 O O . VAL A 1 196 ? 13.112 -3.172 7.130 1.00 77.00 196 VAL A O 1
ATOM 1580 N N . VAL A 1 197 ? 12.885 -4.539 8.910 1.00 81.31 197 VAL A N 1
ATOM 1581 C CA . VAL A 1 197 ? 11.739 -3.832 9.506 1.00 81.31 197 VAL A CA 1
ATOM 1582 C C . VAL A 1 197 ? 12.122 -2.717 10.478 1.00 81.31 197 VAL A C 1
ATOM 1584 O O . VAL A 1 197 ? 11.293 -1.839 10.723 1.00 81.31 197 VAL A O 1
ATOM 1587 N N . ALA A 1 198 ? 13.345 -2.728 11.023 1.00 84.31 198 ALA A N 1
ATOM 1588 C CA . ALA A 1 198 ? 13.831 -1.699 11.940 1.00 84.31 198 ALA A CA 1
ATOM 1589 C C . ALA A 1 198 ? 13.828 -0.315 11.272 1.00 84.31 198 ALA A C 1
ATOM 1591 O O . ALA A 1 198 ? 14.487 -0.100 10.256 1.00 84.31 198 ALA A O 1
ATOM 1592 N N . ARG A 1 199 ? 13.058 0.615 11.844 1.00 89.62 199 ARG A N 1
ATOM 1593 C CA . ARG A 1 199 ? 12.881 1.987 11.354 1.00 89.62 199 ARG A CA 1
ATOM 1594 C C . ARG A 1 199 ? 12.373 2.897 12.479 1.00 89.62 199 ARG A C 1
ATOM 1596 O O . ARG A 1 199 ? 11.717 2.398 13.393 1.00 89.62 199 ARG A O 1
ATOM 1603 N N . PRO A 1 200 ? 12.659 4.210 12.441 1.00 92.56 200 PRO A N 1
ATOM 1604 C CA . PRO A 1 200 ? 12.031 5.170 13.346 1.00 92.56 200 PRO A CA 1
ATOM 1605 C C . PRO A 1 200 ? 10.542 5.362 13.009 1.00 92.56 200 PRO A C 1
ATOM 1607 O O . PRO A 1 200 ? 10.086 4.999 11.926 1.00 92.56 200 PRO A O 1
ATOM 1610 N N . THR A 1 201 ? 9.787 5.990 13.911 1.00 94.81 201 THR A N 1
ATOM 1611 C CA . THR A 1 201 ? 8.385 6.360 13.672 1.00 94.81 201 THR A CA 1
ATOM 1612 C C . THR A 1 201 ? 8.274 7.418 12.571 1.00 94.81 201 THR A C 1
ATOM 1614 O O . THR A 1 201 ? 8.666 8.572 12.752 1.00 94.81 201 THR A O 1
ATOM 1617 N N . LEU A 1 202 ? 7.715 7.026 11.424 1.00 95.12 202 LEU A N 1
ATOM 1618 C CA . LEU A 1 202 ? 7.541 7.896 10.253 1.00 95.12 202 LEU A CA 1
ATOM 1619 C C . LEU A 1 202 ? 6.128 8.481 10.123 1.00 95.12 202 LEU A C 1
ATOM 1621 O O . LEU A 1 202 ? 5.941 9.449 9.386 1.00 95.12 202 LEU A O 1
ATOM 1625 N N . ARG A 1 203 ? 5.139 7.911 10.821 1.00 95.00 203 ARG A N 1
ATOM 1626 C CA . ARG A 1 203 ? 3.733 8.339 10.782 1.00 95.00 203 ARG A CA 1
ATOM 1627 C C . ARG A 1 203 ? 3.179 8.549 12.186 1.00 95.00 203 ARG A C 1
ATOM 1629 O O . ARG A 1 203 ? 3.630 7.889 13.115 1.00 95.00 203 ARG A O 1
ATOM 1636 N N . PRO A 1 204 ? 2.189 9.441 12.347 1.00 93.81 204 PRO A N 1
ATOM 1637 C CA . PRO A 1 204 ? 1.627 9.753 13.654 1.00 93.81 204 PRO A CA 1
ATOM 1638 C C . PRO A 1 204 ? 0.652 8.697 14.179 1.00 93.81 204 PRO A C 1
ATOM 1640 O O . PRO A 1 204 ? 0.270 8.808 15.334 1.00 93.81 204 PRO A O 1
ATOM 1643 N N . VAL A 1 205 ? 0.203 7.740 13.356 1.00 97.25 205 VAL A N 1
ATOM 1644 C CA . VAL A 1 205 ? -0.741 6.687 13.758 1.00 97.25 205 VAL A CA 1
ATOM 1645 C C . VAL A 1 205 ? -0.182 5.322 13.381 1.00 97.25 205 VAL A C 1
ATOM 1647 O O . VAL A 1 205 ? 0.312 5.147 12.267 1.00 97.25 205 VAL A O 1
ATOM 1650 N N . GLU A 1 206 ? -0.293 4.356 14.290 1.00 97.19 206 GLU A N 1
ATOM 1651 C CA . GLU A 1 206 ? 0.197 2.987 14.108 1.00 97.19 206 GLU A CA 1
ATOM 1652 C C . GLU A 1 206 ? -0.923 1.948 14.290 1.00 97.19 206 GLU A C 1
ATOM 1654 O O . GLU A 1 206 ? -1.831 2.129 15.101 1.00 97.19 206 GLU A O 1
ATOM 1659 N N . ILE A 1 207 ? -0.834 0.832 13.565 1.00 97.25 207 ILE A N 1
ATOM 1660 C CA . ILE A 1 207 ? -1.549 -0.423 13.830 1.00 97.25 207 ILE A CA 1
ATOM 1661 C C . ILE A 1 207 ? -0.497 -1.410 14.353 1.00 97.25 207 ILE A C 1
ATOM 1663 O O . ILE A 1 207 ? 0.236 -2.001 13.550 1.00 97.25 207 ILE A O 1
ATOM 1667 N N . PRO A 1 208 ? -0.351 -1.566 15.681 1.00 94.25 208 PRO A N 1
ATOM 1668 C CA . PRO A 1 208 ? 0.638 -2.473 16.249 1.00 94.25 208 PRO A CA 1
ATOM 1669 C C . PRO A 1 208 ? 0.191 -3.918 16.058 1.00 94.25 208 PRO A C 1
ATOM 1671 O O . PRO A 1 208 ? -0.934 -4.279 16.414 1.00 94.25 208 PRO A O 1
ATOM 1674 N N . TYR A 1 209 ? 1.074 -4.758 15.528 1.00 91.25 209 TYR A N 1
ATOM 1675 C CA . TYR A 1 209 ? 0.781 -6.158 15.272 1.00 91.25 209 TYR A CA 1
ATOM 1676 C C . TYR A 1 209 ? 1.970 -7.065 15.591 1.00 91.25 209 TYR A C 1
ATOM 1678 O O . TYR A 1 209 ? 3.004 -7.017 14.936 1.00 91.25 209 TYR A O 1
ATOM 1686 N N . LEU A 1 210 ? 1.832 -7.906 16.619 1.00 85.75 210 LEU A N 1
ATOM 1687 C CA . LEU A 1 210 ? 2.911 -8.770 17.136 1.00 85.75 210 LEU A CA 1
ATOM 1688 C C . LEU A 1 210 ? 4.179 -8.012 17.586 1.00 85.75 210 LEU A C 1
ATOM 1690 O O . LEU A 1 210 ? 5.231 -8.609 17.798 1.00 85.75 210 LEU A O 1
ATOM 1694 N N . THR A 1 211 ? 4.081 -6.696 17.780 1.00 85.19 211 THR A N 1
ATOM 1695 C CA . THR A 1 211 ? 5.129 -5.849 18.355 1.00 85.19 211 THR A CA 1
ATOM 1696 C C . THR A 1 211 ? 4.502 -4.637 19.045 1.00 85.19 211 THR A C 1
ATOM 1698 O O . THR A 1 211 ? 3.431 -4.188 18.622 1.00 85.19 211 THR A O 1
ATOM 1701 N N . PRO A 1 212 ? 5.125 -4.097 20.109 1.00 85.00 212 PRO A N 1
ATOM 1702 C CA . PRO A 1 212 ? 4.669 -2.860 20.726 1.00 85.00 212 PRO A CA 1
ATOM 1703 C C . PRO A 1 212 ? 4.684 -1.675 19.743 1.00 85.00 212 PRO A C 1
ATOM 1705 O O . PRO A 1 212 ? 5.544 -1.638 18.856 1.00 85.00 212 PRO A O 1
ATOM 1708 N N . PRO A 1 213 ? 3.774 -0.697 19.915 1.00 88.12 213 PRO A N 1
ATOM 1709 C CA . PRO A 1 213 ? 3.846 0.576 19.205 1.00 88.12 213 PRO A CA 1
ATOM 1710 C C . PRO A 1 213 ? 5.104 1.362 19.581 1.00 88.12 213 PRO A C 1
ATOM 1712 O O . PRO A 1 213 ? 5.628 1.234 20.690 1.00 88.12 213 PRO A O 1
ATOM 1715 N N . SER A 1 214 ? 5.529 2.236 18.674 1.00 87.31 214 SER A N 1
ATOM 1716 C CA . SER A 1 214 ? 6.537 3.272 18.922 1.00 87.31 214 SER A CA 1
ATOM 1717 C C . SER A 1 214 ? 5.911 4.649 19.209 1.00 87.31 214 SER A C 1
ATOM 1719 O O . SER A 1 214 ? 6.608 5.553 19.670 1.00 87.31 214 SER A O 1
ATOM 1721 N N . VAL A 1 215 ? 4.600 4.810 18.979 1.00 88.31 215 VAL A N 1
ATOM 1722 C CA . VAL A 1 215 ? 3.815 6.021 19.300 1.00 88.31 215 VAL A CA 1
ATOM 1723 C C . VAL A 1 215 ? 3.113 5.948 20.662 1.00 88.31 215 VAL A C 1
ATOM 1725 O O . VAL A 1 215 ? 3.021 4.896 21.295 1.00 88.31 215 VAL A O 1
ATOM 1728 N N . VAL A 1 216 ? 2.579 7.086 21.121 1.00 82.00 216 VAL A N 1
ATOM 1729 C CA . VAL A 1 216 ? 1.768 7.169 22.347 1.00 82.00 216 VAL A CA 1
ATOM 1730 C C . VAL A 1 216 ? 0.470 6.367 22.175 1.00 82.00 216 VAL A C 1
ATOM 1732 O O . VAL A 1 216 ? -0.102 6.319 21.093 1.00 82.00 216 VAL A O 1
ATOM 1735 N N . ASN A 1 217 ? -0.056 5.770 23.249 1.00 76.12 217 ASN A N 1
ATOM 1736 C CA . ASN A 1 217 ? -1.246 4.903 23.196 1.00 76.12 217 ASN A CA 1
ATOM 1737 C C . ASN A 1 217 ? -2.500 5.529 22.547 1.00 76.12 217 ASN A C 1
ATOM 1739 O O . ASN A 1 217 ? -3.365 4.799 22.083 1.00 76.12 217 ASN A O 1
ATOM 1743 N N . ASN A 1 218 ? -2.643 6.858 22.525 1.00 84.31 218 ASN A N 1
ATOM 1744 C CA . ASN A 1 218 ? -3.774 7.534 21.870 1.00 84.31 218 ASN A CA 1
ATOM 1745 C C . ASN A 1 218 ? -3.617 7.664 20.341 1.00 84.31 218 ASN A C 1
ATOM 1747 O O . ASN A 1 218 ? -4.512 8.178 19.675 1.00 84.31 218 ASN A O 1
ATOM 1751 N N . GLN A 1 219 ? -2.485 7.218 19.804 1.00 92.81 219 GLN A N 1
ATOM 1752 C CA . GLN A 1 219 ? -2.109 7.238 18.396 1.00 92.81 219 GLN A CA 1
ATOM 1753 C C . GLN A 1 219 ? -2.026 5.821 17.808 1.00 92.81 219 GLN A C 1
ATOM 1755 O O . GLN A 1 219 ? -1.439 5.611 16.751 1.00 92.81 219 GLN A O 1
ATOM 1760 N N . THR A 1 220 ? -2.622 4.834 18.475 1.00 96.19 220 THR A N 1
ATOM 1761 C CA . THR A 1 220 ? -2.670 3.455 17.988 1.00 96.19 220 THR A CA 1
ATOM 1762 C C . THR A 1 220 ? -4.093 3.043 17.642 1.00 96.19 220 THR A C 1
ATOM 1764 O O . THR A 1 220 ? -5.060 3.442 18.294 1.00 96.19 220 THR A O 1
ATOM 1767 N N . ILE A 1 221 ? -4.223 2.224 16.603 1.00 97.44 221 ILE A N 1
ATOM 1768 C CA . ILE A 1 221 ? -5.467 1.560 16.227 1.00 97.44 221 ILE A CA 1
ATOM 1769 C C . ILE A 1 221 ? -5.297 0.072 16.523 1.00 97.44 221 ILE A C 1
ATOM 1771 O O . ILE A 1 221 ? -4.469 -0.606 15.916 1.00 97.44 221 ILE A O 1
ATOM 1775 N N . SER A 1 222 ? -6.084 -0.435 17.472 1.00 96.12 222 SER A N 1
ATOM 1776 C CA . SER A 1 222 ? -6.153 -1.869 17.753 1.00 96.12 222 SER A CA 1
ATOM 1777 C C . SER A 1 222 ? -6.855 -2.596 16.611 1.00 96.12 222 SER A C 1
ATOM 1779 O O . SER A 1 222 ? -7.837 -2.085 16.077 1.00 96.12 222 SER A O 1
ATOM 1781 N N . LEU A 1 223 ? -6.440 -3.826 16.296 1.00 96.94 223 LEU A N 1
ATOM 1782 C CA . LEU A 1 223 ? -7.138 -4.670 15.317 1.00 96.94 223 LEU A CA 1
ATOM 1783 C C . LEU A 1 223 ? -8.622 -4.882 15.663 1.00 96.94 223 LEU A C 1
ATOM 1785 O O . LEU A 1 223 ? -9.454 -4.965 14.767 1.00 96.94 223 LEU A O 1
ATOM 1789 N N . ALA A 1 224 ? -8.969 -4.910 16.955 1.00 97.00 224 ALA A N 1
ATOM 1790 C CA . ALA A 1 224 ? -10.355 -5.038 17.418 1.00 97.00 224 ALA A CA 1
ATOM 1791 C C . ALA A 1 224 ? -11.216 -3.783 17.152 1.00 97.00 224 ALA A C 1
ATOM 1793 O O . ALA A 1 224 ? -12.449 -3.846 17.178 1.00 97.00 224 ALA A O 1
ATOM 1794 N N . ASP A 1 225 ? -10.565 -2.643 16.900 1.00 97.75 225 ASP A N 1
ATOM 1795 C CA . ASP A 1 225 ? -11.199 -1.374 16.541 1.00 97.75 225 ASP A CA 1
ATOM 1796 C C . ASP A 1 225 ? -11.306 -1.185 15.014 1.00 97.75 225 ASP A C 1
ATOM 1798 O O . ASP A 1 225 ? -11.737 -0.120 14.565 1.00 97.75 225 ASP A O 1
ATOM 1802 N N . ILE A 1 226 ? -10.939 -2.190 14.211 1.00 98.62 226 ILE A N 1
ATOM 1803 C CA . ILE A 1 226 ? -11.035 -2.163 12.747 1.00 98.62 226 ILE A CA 1
ATOM 1804 C C . ILE A 1 226 ? -12.229 -3.010 12.300 1.00 98.62 226 ILE A C 1
ATOM 1806 O O . ILE A 1 226 ? -12.355 -4.170 12.688 1.00 98.62 226 ILE A O 1
ATOM 1810 N N . ALA A 1 227 ? -13.080 -2.439 11.453 1.00 98.50 227 ALA A N 1
ATOM 1811 C CA . ALA A 1 227 ? -14.104 -3.161 10.705 1.00 98.50 227 ALA A CA 1
ATOM 1812 C C . ALA A 1 227 ? -13.763 -3.164 9.208 1.00 98.50 227 ALA A C 1
ATOM 1814 O O . ALA A 1 227 ? -13.159 -2.218 8.704 1.00 98.50 227 ALA A O 1
ATOM 1815 N N . ILE A 1 228 ? -14.159 -4.216 8.501 1.00 98.31 228 ILE A N 1
ATOM 1816 C CA . ILE A 1 228 ? -14.090 -4.339 7.047 1.00 98.31 228 ILE A CA 1
ATOM 1817 C C . ILE A 1 228 ? -15.466 -4.031 6.467 1.00 98.31 228 ILE A C 1
ATOM 1819 O O . ILE A 1 228 ? -16.479 -4.509 6.970 1.00 98.31 228 ILE A O 1
ATOM 1823 N N . SER A 1 229 ? -15.491 -3.271 5.380 1.00 97.00 229 SER A N 1
ATOM 1824 C CA . SER A 1 229 ? -16.640 -3.112 4.495 1.00 97.00 229 SER A CA 1
ATOM 1825 C C . SER A 1 229 ? -16.177 -3.280 3.046 1.00 97.00 229 SER A C 1
ATOM 1827 O O . SER A 1 229 ? -15.008 -3.049 2.737 1.00 97.00 229 SER A O 1
ATOM 1829 N N . VAL A 1 230 ? -17.078 -3.688 2.158 1.00 95.94 230 VAL A N 1
ATOM 1830 C CA . VAL A 1 230 ? -16.828 -3.773 0.715 1.00 95.94 230 VAL A CA 1
ATOM 1831 C C . VAL A 1 230 ? -17.836 -2.875 0.017 1.00 95.94 230 VAL A C 1
ATOM 1833 O O . VAL A 1 230 ? -19.036 -2.996 0.258 1.00 95.94 230 VAL A O 1
ATOM 1836 N N . ASN A 1 231 ? -17.352 -1.950 -0.812 1.00 90.69 231 ASN A N 1
ATOM 1837 C CA . ASN A 1 231 ? -18.225 -1.043 -1.554 1.00 90.69 231 ASN A CA 1
ATOM 1838 C C . ASN A 1 231 ? -18.820 -1.714 -2.809 1.00 90.69 231 ASN A C 1
ATOM 1840 O O . ASN A 1 231 ? -18.491 -2.849 -3.159 1.00 90.69 231 ASN A O 1
ATOM 1844 N N . ASP A 1 232 ? -19.686 -0.995 -3.522 1.00 87.31 232 ASP A N 1
ATOM 1845 C CA . ASP A 1 232 ? -20.326 -1.515 -4.736 1.00 87.31 232 ASP A CA 1
ATOM 1846 C C . ASP A 1 232 ? -19.337 -1.867 -5.853 1.00 87.31 232 ASP A C 1
ATOM 1848 O O . ASP A 1 232 ? -19.600 -2.789 -6.622 1.00 87.31 232 ASP A O 1
ATOM 1852 N N . ALA A 1 233 ? -18.186 -1.190 -5.886 1.00 86.12 233 ALA A N 1
ATOM 1853 C CA . ALA A 1 233 ? -17.077 -1.444 -6.804 1.00 86.12 233 ALA A CA 1
ATOM 1854 C C . ALA A 1 233 ? -16.134 -2.570 -6.324 1.00 86.12 233 ALA A C 1
ATOM 1856 O O . ALA A 1 233 ? -14.986 -2.634 -6.758 1.00 86.12 233 ALA A O 1
ATOM 1857 N N . GLU A 1 234 ? -16.583 -3.423 -5.396 1.00 88.81 234 GLU A N 1
ATOM 1858 C CA . GLU A 1 234 ? -15.828 -4.560 -4.841 1.00 88.81 234 GLU A CA 1
ATOM 1859 C C . GLU A 1 234 ? -14.479 -4.169 -4.205 1.00 88.81 234 GLU A C 1
ATOM 1861 O O . GLU A 1 234 ? -13.563 -4.980 -4.081 1.00 88.81 234 GLU A O 1
ATOM 1866 N N . SER A 1 235 ? -14.341 -2.919 -3.760 1.00 91.00 235 SER A N 1
ATOM 1867 C CA . SER A 1 235 ? -13.144 -2.449 -3.064 1.00 91.00 235 SER A CA 1
ATOM 1868 C C . SER A 1 235 ? -13.283 -2.660 -1.560 1.00 91.00 235 SER A C 1
ATOM 1870 O O . SER A 1 235 ? -14.263 -2.227 -0.948 1.00 91.00 235 SER A O 1
ATOM 1872 N N . VAL A 1 236 ? -12.271 -3.283 -0.958 1.00 95.69 236 VAL A N 1
ATOM 1873 C CA . VAL A 1 236 ? -12.179 -3.488 0.493 1.00 95.69 236 VAL A CA 1
ATOM 1874 C C . VAL A 1 236 ? -11.809 -2.176 1.188 1.00 95.69 236 VAL A C 1
ATOM 1876 O O . VAL A 1 236 ? -10.834 -1.517 0.831 1.00 95.69 236 VAL A O 1
ATOM 1879 N N . ILE A 1 237 ? -12.572 -1.809 2.215 1.00 96.75 237 ILE A N 1
ATOM 1880 C CA . ILE A 1 237 ? -12.401 -0.595 3.014 1.00 96.75 237 ILE A CA 1
ATOM 1881 C C . ILE A 1 237 ? -12.251 -0.992 4.482 1.00 96.75 237 ILE A C 1
ATOM 1883 O O . ILE A 1 237 ? -13.104 -1.681 5.038 1.00 96.75 237 ILE A O 1
ATOM 1887 N N . LEU A 1 238 ? -11.184 -0.517 5.127 1.00 98.44 238 LEU A N 1
ATOM 1888 C CA . LEU A 1 238 ? -11.015 -0.631 6.576 1.00 98.44 238 LEU A CA 1
ATOM 1889 C C . LEU A 1 238 ? -11.594 0.611 7.251 1.00 98.44 238 LEU A C 1
ATOM 1891 O O . LEU A 1 238 ? -11.299 1.729 6.838 1.00 98.44 238 LEU A O 1
ATOM 1895 N N . ILE A 1 239 ? -12.391 0.432 8.297 1.00 98.31 239 ILE A N 1
ATOM 1896 C CA . ILE A 1 239 ? -13.071 1.505 9.026 1.00 98.31 239 ILE A CA 1
ATOM 1897 C C . ILE A 1 239 ? -12.640 1.457 10.487 1.00 98.31 239 ILE A C 1
ATOM 1899 O O . ILE A 1 239 ? -12.721 0.417 11.140 1.00 98.31 239 ILE A O 1
ATOM 1903 N N . HIS A 1 240 ? -12.213 2.596 11.028 1.00 98.12 240 HIS A N 1
ATOM 1904 C CA . HIS A 1 240 ? -11.944 2.736 12.451 1.00 98.12 240 HIS A CA 1
ATOM 1905 C C . HIS A 1 240 ? -13.263 2.872 13.215 1.00 98.12 240 HIS A C 1
ATOM 1907 O O . HIS A 1 240 ? -13.909 3.920 13.165 1.00 98.12 240 HIS A O 1
ATOM 1913 N N . LYS A 1 241 ? -13.651 1.840 13.969 1.00 97.75 241 LYS A N 1
ATOM 1914 C CA . LYS A 1 241 ? -14.945 1.739 14.667 1.00 97.75 241 LYS A CA 1
ATOM 1915 C C . LYS A 1 241 ? -15.242 2.941 15.564 1.00 97.75 241 LYS A C 1
ATOM 1917 O O . LYS A 1 241 ? -16.381 3.384 15.641 1.00 97.75 241 LYS A O 1
ATOM 1922 N N . LYS A 1 242 ? -14.217 3.496 16.218 1.00 96.31 242 LYS A N 1
ATOM 1923 C CA . LYS A 1 242 ? -14.367 4.618 17.158 1.00 96.31 242 LYS A CA 1
ATOM 1924 C C . LYS A 1 242 ? -14.622 5.962 16.477 1.00 96.31 242 LYS A C 1
ATOM 1926 O O . LYS A 1 242 ? -15.291 6.805 17.062 1.00 96.31 242 LYS A O 1
ATOM 1931 N N . THR A 1 243 ? -14.064 6.191 15.286 1.00 96.12 243 THR A N 1
ATOM 1932 C CA . THR A 1 243 ? -14.146 7.501 14.608 1.00 96.12 243 THR A CA 1
ATOM 1933 C C . THR A 1 243 ? -14.961 7.476 13.320 1.00 96.12 243 THR A C 1
ATOM 1935 O O . THR A 1 243 ? -15.212 8.538 12.763 1.00 96.12 243 THR A O 1
ATOM 1938 N N . GLY A 1 244 ? -15.319 6.296 12.807 1.00 96.75 244 GLY A N 1
ATOM 1939 C CA . GLY A 1 244 ? -15.986 6.117 11.514 1.00 96.75 244 GLY A CA 1
ATOM 1940 C C . GLY A 1 244 ? -15.117 6.452 10.296 1.00 96.75 244 GLY A C 1
ATOM 1941 O O . GLY A 1 244 ? -15.604 6.412 9.173 1.00 96.75 244 GLY A O 1
ATOM 1942 N N . LYS A 1 245 ? -13.836 6.787 10.498 1.00 97.44 245 LYS A N 1
ATOM 1943 C CA . LYS A 1 245 ? -12.916 7.159 9.413 1.00 97.44 245 LYS A CA 1
ATOM 1944 C C . LYS A 1 245 ? -12.360 5.922 8.720 1.00 97.44 245 LYS A C 1
ATOM 1946 O O . LYS A 1 245 ? -12.097 4.917 9.387 1.00 97.44 245 LYS A O 1
ATOM 1951 N N . ARG A 1 246 ? -12.105 6.019 7.414 1.00 97.69 246 ARG A N 1
ATOM 1952 C CA . ARG A 1 246 ? -11.368 4.988 6.678 1.00 97.69 246 ARG A CA 1
ATOM 1953 C C . ARG A 1 246 ? -9.927 4.925 7.176 1.00 97.69 246 ARG A C 1
ATOM 1955 O O . ARG A 1 246 ? -9.288 5.947 7.415 1.00 97.69 246 ARG A O 1
ATOM 1962 N N . ILE A 1 247 ? -9.414 3.712 7.306 1.00 98.44 247 ILE A N 1
ATOM 1963 C CA . ILE A 1 247 ? -8.020 3.422 7.610 1.00 98.44 247 ILE A CA 1
ATOM 1964 C C . ILE A 1 247 ? -7.350 2.973 6.314 1.00 98.44 247 ILE A C 1
ATOM 1966 O O . ILE A 1 247 ? -7.821 2.056 5.645 1.00 98.44 247 ILE A O 1
ATOM 1970 N N . ARG A 1 248 ? -6.229 3.603 5.978 1.00 96.56 248 ARG A N 1
ATOM 1971 C CA . ARG A 1 248 ? -5.334 3.175 4.905 1.00 96.56 248 ARG A CA 1
ATOM 1972 C C . ARG A 1 248 ? -4.078 2.594 5.544 1.00 96.56 248 ARG A C 1
ATOM 1974 O O . ARG A 1 248 ? -3.267 3.374 6.054 1.00 96.56 248 ARG A O 1
ATOM 1981 N N . PRO A 1 249 ? -3.916 1.261 5.574 1.00 95.94 249 PRO A N 1
ATOM 1982 C CA . PRO A 1 249 ? -2.714 0.660 6.123 1.00 95.94 249 PRO A CA 1
ATOM 1983 C C . PRO A 1 249 ? -1.517 1.076 5.265 1.00 95.94 249 PRO A C 1
ATOM 1985 O O . PRO A 1 249 ? -1.587 1.091 4.035 1.00 95.94 249 PRO A O 1
ATOM 1988 N N . ARG A 1 250 ? -0.431 1.471 5.925 1.00 93.75 250 ARG A N 1
ATOM 1989 C CA . ARG A 1 250 ? 0.828 1.873 5.299 1.00 93.75 250 ARG A CA 1
ATOM 1990 C C . ARG A 1 250 ? 1.976 1.048 5.858 1.00 93.75 250 ARG A C 1
ATOM 1992 O O . ARG A 1 250 ? 1.971 0.664 7.024 1.00 93.75 250 ARG A O 1
ATOM 1999 N N . HIS A 1 251 ? 2.964 0.793 5.015 1.00 88.69 251 HIS A N 1
ATOM 2000 C CA . HIS A 1 251 ? 4.130 0.008 5.363 1.00 88.69 251 HIS A CA 1
ATOM 2001 C C . HIS A 1 251 ? 5.381 0.650 4.772 1.00 88.69 251 HIS A C 1
ATOM 2003 O O . HIS A 1 251 ? 5.559 0.718 3.556 1.00 88.69 251 HIS A O 1
ATOM 2009 N N . SER A 1 252 ? 6.247 1.138 5.655 1.00 91.38 252 SER A N 1
ATOM 2010 C CA . SER A 1 252 ? 7.508 1.816 5.333 1.00 91.38 252 SER A CA 1
ATOM 2011 C C . SER A 1 252 ? 8.726 0.895 5.474 1.00 91.38 252 SER A C 1
ATOM 2013 O O . SER A 1 252 ? 9.816 1.323 5.852 1.00 91.38 252 SER A O 1
ATOM 2015 N N . SER A 1 253 ? 8.540 -0.399 5.201 1.00 87.50 253 SER A N 1
ATOM 2016 C CA . SER A 1 253 ? 9.636 -1.364 5.169 1.00 87.50 253 SER A CA 1
ATOM 2017 C C . SER A 1 253 ? 9.529 -2.291 3.967 1.00 87.50 253 SER A C 1
ATOM 2019 O O . SER A 1 253 ? 8.435 -2.712 3.597 1.00 87.50 253 SER A O 1
ATOM 2021 N N . ALA A 1 254 ? 10.676 -2.664 3.402 1.00 84.88 254 ALA A N 1
ATOM 2022 C CA . ALA A 1 254 ? 10.755 -3.564 2.256 1.00 84.88 254 ALA A CA 1
ATOM 2023 C C . ALA A 1 254 ? 10.580 -5.050 2.627 1.00 84.88 254 ALA A C 1
ATOM 2025 O O . ALA A 1 254 ? 11.172 -5.933 2.004 1.00 84.88 254 ALA A O 1
ATOM 2026 N N . HIS A 1 255 ? 9.824 -5.330 3.690 1.00 85.00 255 HIS A N 1
ATOM 2027 C CA . HIS A 1 255 ? 9.531 -6.687 4.122 1.00 85.00 255 HIS A CA 1
ATOM 2028 C C . HIS A 1 255 ? 8.443 -7.307 3.238 1.00 85.00 255 HIS A C 1
ATOM 2030 O O . HIS A 1 255 ? 7.387 -6.713 3.023 1.00 85.00 255 HIS A O 1
ATOM 2036 N N . ASN A 1 256 ? 8.712 -8.514 2.737 1.00 82.56 256 ASN A N 1
ATOM 2037 C CA . ASN A 1 256 ? 7.763 -9.264 1.924 1.00 82.56 256 ASN A CA 1
ATOM 2038 C C . ASN A 1 256 ? 6.637 -9.807 2.813 1.00 82.56 256 ASN A C 1
ATOM 2040 O O . ASN A 1 256 ? 6.862 -10.670 3.662 1.00 82.56 256 ASN A O 1
ATOM 2044 N N . SER A 1 257 ? 5.421 -9.310 2.597 1.00 83.31 257 SER A N 1
ATOM 2045 C CA . SER A 1 257 ? 4.264 -9.642 3.421 1.00 83.31 257 SER A CA 1
ATOM 2046 C C . SER A 1 257 ? 3.808 -11.092 3.327 1.00 83.31 257 SER A C 1
ATOM 2048 O O . SER A 1 257 ? 3.196 -11.565 4.279 1.00 83.31 257 SER A O 1
ATOM 2050 N N . LEU A 1 258 ? 4.200 -11.831 2.284 1.00 80.81 258 LEU A N 1
ATOM 2051 C CA . LEU A 1 258 ? 3.961 -13.277 2.184 1.00 80.81 258 LEU A CA 1
ATOM 2052 C C . LEU A 1 258 ? 4.577 -14.096 3.326 1.00 80.81 258 LEU A C 1
ATOM 2054 O O . LEU A 1 258 ? 4.150 -15.222 3.555 1.00 80.81 258 LEU A O 1
ATOM 2058 N N . PHE A 1 259 ? 5.580 -13.563 4.028 1.00 78.81 259 PHE A N 1
ATOM 2059 C CA . PHE A 1 259 ? 6.195 -14.249 5.167 1.00 78.81 259 PHE A CA 1
ATOM 2060 C C . PHE A 1 259 ? 5.505 -13.971 6.512 1.00 78.81 259 PHE A C 1
ATOM 2062 O O . PHE A 1 259 ? 5.956 -14.492 7.531 1.00 78.81 259 PHE A O 1
ATOM 2069 N N . GLY A 1 260 ? 4.450 -13.150 6.546 1.00 80.94 260 GLY A N 1
ATOM 2070 C CA . GLY A 1 260 ? 3.619 -12.980 7.742 1.00 80.94 260 GLY A CA 1
ATOM 2071 C C . GLY A 1 260 ? 2.372 -13.861 7.721 1.00 80.94 260 GLY A C 1
ATOM 2072 O O . GLY A 1 260 ? 2.144 -14.612 6.778 1.00 80.94 260 GLY A O 1
ATOM 2073 N N . ASP A 1 261 ? 1.557 -13.768 8.764 1.00 86.88 261 ASP A N 1
ATOM 2074 C CA . ASP A 1 261 ? 0.247 -14.426 8.837 1.00 86.88 261 ASP A CA 1
ATOM 2075 C C . ASP A 1 261 ? -0.827 -13.721 7.987 1.00 86.88 261 ASP A C 1
ATOM 2077 O O . ASP A 1 261 ? -0.601 -12.668 7.386 1.00 86.88 261 ASP A O 1
ATOM 2081 N N . GLU A 1 262 ? -2.024 -14.306 7.952 1.00 88.00 262 GLU A N 1
ATOM 2082 C CA . GLU A 1 262 ? -3.145 -13.817 7.150 1.00 88.00 262 GLU A CA 1
ATOM 2083 C C . GLU A 1 262 ? -3.594 -12.399 7.496 1.00 88.00 262 GLU A C 1
ATOM 2085 O O . GLU A 1 262 ? -3.978 -11.655 6.596 1.00 88.00 262 GLU A O 1
ATOM 2090 N N . VAL A 1 263 ? -3.525 -11.987 8.765 1.00 92.88 263 VAL A N 1
ATOM 2091 C CA . VAL A 1 263 ? -3.941 -10.637 9.169 1.00 92.88 263 VAL A CA 1
ATOM 2092 C C . VAL A 1 263 ? -2.972 -9.613 8.595 1.00 92.88 263 VAL A C 1
ATOM 2094 O O . VAL A 1 263 ? -3.393 -8.621 7.994 1.00 92.88 263 VAL A O 1
ATOM 2097 N N . TYR A 1 264 ? -1.669 -9.858 8.733 1.00 91.81 264 TYR A N 1
ATOM 2098 C CA . TYR A 1 264 ? -0.660 -8.989 8.141 1.00 91.81 264 TYR A CA 1
ATOM 2099 C C . TYR A 1 264 ? -0.739 -8.993 6.612 1.00 91.81 264 TYR A C 1
ATOM 2101 O O . TYR A 1 264 ? -0.741 -7.924 5.997 1.00 91.81 264 TYR A O 1
ATOM 2109 N N . GLN A 1 265 ? -0.870 -10.169 5.994 1.00 91.06 265 GLN A N 1
ATOM 2110 C CA . GLN A 1 265 ? -1.038 -10.297 4.548 1.00 91.06 265 GLN A CA 1
ATOM 2111 C C . GLN A 1 265 ? -2.267 -9.529 4.050 1.00 91.06 265 GLN A C 1
ATOM 2113 O O . GLN A 1 265 ? -2.159 -8.801 3.066 1.00 91.06 265 GLN A O 1
ATOM 2118 N N . PHE A 1 266 ? -3.400 -9.611 4.751 1.00 94.62 266 PHE A N 1
ATOM 2119 C CA . PHE A 1 266 ? -4.627 -8.897 4.407 1.00 94.62 266 PHE A CA 1
ATOM 2120 C C . PHE A 1 266 ? -4.450 -7.376 4.465 1.00 94.62 266 PHE A C 1
ATOM 2122 O O . PHE A 1 266 ? -4.782 -6.678 3.507 1.00 94.62 266 PHE A O 1
ATOM 2129 N N . LEU A 1 267 ? -3.866 -6.839 5.543 1.00 95.06 267 LEU A N 1
ATOM 2130 C CA . LEU A 1 267 ? -3.600 -5.398 5.653 1.00 95.06 267 LEU A CA 1
ATOM 2131 C C . LEU A 1 267 ? -2.688 -4.903 4.519 1.00 95.06 267 LEU A C 1
ATOM 2133 O O . LEU A 1 267 ? -2.902 -3.823 3.966 1.00 95.06 267 LEU A O 1
ATOM 2137 N N . MET A 1 268 ? -1.683 -5.697 4.149 1.00 91.00 268 MET A N 1
ATOM 2138 C CA . MET A 1 268 ? -0.763 -5.368 3.058 1.00 91.00 268 MET A CA 1
ATOM 2139 C C . MET A 1 268 ? -1.413 -5.522 1.678 1.00 91.00 268 MET A C 1
ATOM 2141 O O . MET A 1 268 ? -1.124 -4.727 0.785 1.00 91.00 268 MET A O 1
ATOM 2145 N N . ALA A 1 269 ? -2.338 -6.468 1.514 1.00 91.12 269 ALA A N 1
ATOM 2146 C CA . ALA A 1 269 ? -3.155 -6.614 0.315 1.00 91.12 269 ALA A CA 1
ATOM 2147 C C . ALA A 1 269 ? -4.054 -5.396 0.087 1.00 91.12 269 ALA A C 1
ATOM 2149 O O . ALA A 1 269 ? -4.116 -4.879 -1.029 1.00 91.12 269 ALA A O 1
ATOM 2150 N N . VAL A 1 270 ? -4.697 -4.896 1.149 1.00 93.19 270 VAL A N 1
ATOM 2151 C CA . VAL A 1 270 ? -5.495 -3.663 1.095 1.00 93.19 270 VAL A CA 1
ATOM 2152 C C . VAL A 1 270 ? -4.625 -2.493 0.631 1.00 93.19 270 VAL A C 1
ATOM 2154 O O . VAL A 1 270 ? -5.010 -1.796 -0.304 1.00 93.19 270 VAL A O 1
ATOM 2157 N N . GLN A 1 271 ? -3.420 -2.318 1.189 1.00 91.06 271 GLN A N 1
ATOM 2158 C CA . GLN A 1 271 ? -2.484 -1.290 0.714 1.00 91.06 271 GLN A CA 1
ATOM 2159 C C . GLN A 1 271 ? -2.127 -1.469 -0.771 1.00 91.06 271 GLN A C 1
ATOM 2161 O O . GLN A 1 271 ? -2.142 -0.498 -1.526 1.00 91.06 271 GLN A O 1
ATOM 2166 N N . ALA A 1 272 ? -1.787 -2.691 -1.189 1.00 86.31 272 ALA A N 1
ATOM 2167 C CA . ALA A 1 272 ? -1.379 -2.986 -2.561 1.00 86.31 272 ALA A CA 1
ATOM 2168 C C . ALA A 1 272 ? -2.501 -2.717 -3.579 1.00 86.31 272 ALA A C 1
ATOM 2170 O O . ALA A 1 272 ? -2.219 -2.295 -4.697 1.00 86.31 272 ALA A O 1
ATOM 2171 N N . SER A 1 273 ? -3.767 -2.890 -3.184 1.00 85.50 273 SER A N 1
ATOM 2172 C CA . SER A 1 273 ? -4.916 -2.569 -4.040 1.00 85.50 273 SER A CA 1
ATOM 2173 C C . SER A 1 273 ? -5.065 -1.072 -4.329 1.00 85.50 273 SER A C 1
ATOM 2175 O O . SER A 1 273 ? -5.544 -0.700 -5.394 1.00 85.50 273 SER A O 1
ATOM 2177 N N . GLU A 1 274 ? -4.601 -0.204 -3.422 1.00 84.00 274 GLU A N 1
ATOM 2178 C CA . GLU A 1 274 ? -4.609 1.253 -3.616 1.00 84.00 274 GLU A CA 1
ATOM 2179 C C . GLU A 1 274 ? -3.415 1.750 -4.430 1.00 84.00 274 GLU A C 1
ATOM 2181 O O . GLU A 1 274 ? -3.324 2.931 -4.768 1.00 84.00 274 GLU A O 1
ATOM 2186 N N . THR A 1 275 ? -2.420 0.898 -4.660 1.00 78.81 275 THR A N 1
ATOM 2187 C CA . THR A 1 275 ? -1.221 1.288 -5.384 1.00 78.81 275 THR A CA 1
ATOM 2188 C C . THR A 1 275 ? -0.708 0.120 -6.209 1.00 78.81 275 THR A C 1
ATOM 2190 O O . THR A 1 275 ? 0.171 -0.618 -5.749 1.00 78.81 275 THR A O 1
ATOM 2193 N N . PRO A 1 276 ? -1.246 -0.055 -7.429 1.00 71.69 276 PRO A N 1
ATOM 2194 C CA . PRO A 1 276 ? -0.836 -1.154 -8.277 1.00 71.69 276 PRO A CA 1
ATOM 2195 C C . PRO A 1 276 ? 0.661 -1.048 -8.548 1.00 71.69 276 PRO A C 1
ATOM 2197 O O . PRO A 1 276 ? 1.170 -0.001 -8.961 1.00 71.69 276 PRO A O 1
ATOM 2200 N N . THR A 1 277 ? 1.368 -2.150 -8.299 1.00 72.75 277 THR A N 1
ATOM 2201 C CA . THR A 1 277 ? 2.749 -2.269 -8.757 1.00 72.75 277 THR A CA 1
ATOM 2202 C C . THR A 1 277 ? 2.729 -2.250 -10.271 1.00 72.75 277 THR A C 1
ATOM 2204 O O . THR A 1 277 ? 1.878 -2.878 -10.886 1.00 72.75 277 THR A O 1
ATOM 2207 N N . MET A 1 278 ? 3.647 -1.523 -10.876 1.00 73.62 278 MET A N 1
ATOM 2208 C CA . MET A 1 278 ? 3.609 -1.226 -12.293 1.00 73.62 278 MET A CA 1
ATOM 2209 C C . MET A 1 278 ? 4.932 -1.633 -12.938 1.00 73.62 278 MET A C 1
ATOM 2211 O O . MET A 1 278 ? 6.008 -1.296 -12.446 1.00 73.62 278 MET A O 1
ATOM 2215 N N . ALA A 1 279 ? 4.862 -2.361 -14.047 1.00 76.38 279 ALA A N 1
ATOM 2216 C CA . ALA A 1 279 ? 6.042 -2.724 -14.815 1.00 76.38 279 ALA A CA 1
ATOM 2217 C C . ALA A 1 279 ? 5.705 -3.099 -16.251 1.00 76.38 279 ALA A C 1
ATOM 2219 O O . ALA A 1 279 ? 4.557 -3.355 -16.624 1.00 76.38 279 ALA A O 1
ATOM 2220 N N . TRP A 1 280 ? 6.749 -3.124 -17.072 1.00 82.31 280 TRP A N 1
ATOM 2221 C CA . TRP A 1 280 ? 6.653 -3.677 -18.406 1.00 82.31 280 TRP A CA 1
ATOM 2222 C C . TRP A 1 280 ? 6.591 -5.205 -18.338 1.00 82.31 280 TRP A C 1
ATOM 2224 O O . TRP A 1 280 ? 7.411 -5.845 -17.682 1.00 82.31 280 TRP A O 1
ATOM 2234 N N . SER A 1 281 ? 5.634 -5.782 -19.057 1.00 81.62 281 SER A N 1
ATOM 2235 C CA . SER A 1 281 ? 5.569 -7.213 -19.326 1.00 81.62 281 SER A CA 1
ATOM 2236 C C . SER A 1 281 ? 5.491 -7.408 -20.831 1.00 81.62 281 SER A C 1
ATOM 2238 O O . SER A 1 281 ? 4.795 -6.656 -21.513 1.00 81.62 281 SER A O 1
ATOM 2240 N N . TRP A 1 282 ? 6.187 -8.422 -21.345 1.00 85.25 282 TRP A N 1
ATOM 2241 C CA . TRP A 1 282 ? 6.060 -8.874 -22.734 1.00 85.25 282 TRP A CA 1
ATOM 2242 C C . TRP A 1 282 ? 4.850 -9.798 -22.949 1.00 85.25 282 TRP A C 1
ATOM 2244 O O . TRP A 1 282 ? 4.550 -10.169 -24.082 1.00 85.25 282 TRP A O 1
ATOM 2254 N N . GLY A 1 283 ? 4.126 -10.132 -21.875 1.00 83.62 283 GLY A N 1
ATOM 2255 C CA . GLY A 1 283 ? 2.890 -10.906 -21.924 1.00 83.62 283 GLY A CA 1
ATOM 2256 C C . GLY A 1 283 ? 3.068 -12.241 -22.643 1.00 83.62 283 GLY A C 1
ATOM 2257 O O . GLY A 1 283 ? 3.980 -13.006 -22.341 1.00 83.62 283 GLY A O 1
ATOM 2258 N N . HIS A 1 284 ? 2.199 -12.487 -23.622 1.00 82.44 284 HIS A N 1
ATOM 2259 C CA . HIS A 1 284 ? 2.148 -13.716 -24.420 1.00 82.44 284 HIS A CA 1
ATOM 2260 C C . HIS A 1 284 ? 3.416 -14.015 -25.244 1.00 82.44 284 HIS A C 1
ATOM 2262 O O . HIS A 1 284 ? 3.550 -15.121 -25.758 1.00 82.44 284 HIS A O 1
ATOM 2268 N N . LEU A 1 285 ? 4.339 -13.057 -25.381 1.00 83.81 285 LEU A N 1
ATOM 2269 C CA . LEU A 1 285 ? 5.603 -13.248 -26.101 1.00 83.81 285 LEU A CA 1
ATOM 2270 C C . LEU A 1 285 ? 6.704 -13.871 -25.230 1.00 83.81 285 LEU A C 1
ATOM 2272 O O . LEU A 1 285 ? 7.780 -14.193 -25.732 1.00 83.81 285 LEU A O 1
ATOM 2276 N N . ILE A 1 286 ? 6.460 -14.044 -23.927 1.00 74.69 286 ILE A N 1
ATOM 2277 C CA . ILE A 1 286 ? 7.387 -14.735 -23.032 1.00 74.69 286 ILE A CA 1
ATOM 2278 C C . ILE A 1 286 ? 7.275 -16.241 -23.296 1.00 74.69 286 ILE A C 1
ATOM 2280 O O . ILE A 1 286 ? 6.312 -16.886 -22.888 1.00 74.69 286 ILE A O 1
ATOM 2284 N N . VAL A 1 287 ? 8.277 -16.817 -23.961 1.00 52.78 287 VAL A N 1
ATOM 2285 C CA . VAL A 1 287 ? 8.407 -18.273 -24.092 1.00 52.78 287 VAL A CA 1
ATOM 2286 C C . VAL A 1 287 ? 9.054 -18.809 -22.817 1.00 52.78 287 VAL A C 1
ATOM 2288 O O . VAL A 1 287 ? 10.222 -18.523 -22.547 1.00 52.78 287 VAL A O 1
ATOM 2291 N N . CYS A 1 288 ? 8.311 -19.588 -22.026 1.00 40.59 288 CYS A N 1
ATOM 2292 C CA . CYS A 1 288 ? 8.871 -20.313 -20.885 1.00 40.59 288 CYS A CA 1
ATOM 2293 C C . CYS A 1 288 ? 10.017 -21.217 -21.372 1.00 40.59 288 CYS A C 1
ATOM 2295 O O . CYS A 1 288 ? 9.790 -22.168 -22.115 1.00 40.59 288 CYS A O 1
ATOM 2297 N N . HIS A 1 289 ? 11.254 -20.918 -20.972 1.00 37.34 289 HIS A N 1
ATOM 2298 C CA . HIS A 1 289 ? 12.434 -21.730 -21.303 1.00 37.34 289 HIS A CA 1
ATOM 2299 C C . HIS A 1 289 ? 12.558 -23.010 -20.460 1.00 37.34 289 HIS A C 1
ATOM 2301 O O . HIS A 1 289 ? 13.516 -23.752 -20.611 1.00 37.34 289 HIS A O 1
ATOM 2307 N N . SER A 1 290 ? 11.574 -23.338 -19.622 1.00 33.22 290 SER A N 1
ATOM 2308 C CA . SER A 1 290 ? 11.539 -24.584 -18.845 1.00 33.22 290 SER A CA 1
ATOM 2309 C C . SER A 1 290 ? 11.172 -25.840 -19.660 1.00 33.22 290 SER A C 1
ATOM 2311 O O . SER A 1 290 ? 10.953 -26.896 -19.076 1.00 33.22 290 SER A O 1
ATOM 2313 N N . CYS A 1 291 ? 11.111 -25.765 -20.994 1.00 32.56 291 CYS A N 1
ATOM 2314 C CA . CYS A 1 291 ? 10.886 -26.924 -21.876 1.00 32.56 291 CYS A CA 1
ATOM 2315 C C . CYS A 1 291 ? 12.023 -27.175 -22.881 1.00 32.56 291 CYS A C 1
ATOM 2317 O O . CYS A 1 291 ? 11.850 -27.956 -23.816 1.00 32.56 291 CYS A O 1
ATOM 2319 N N . LEU A 1 292 ? 13.171 -26.521 -22.709 1.00 30.81 292 LEU A N 1
ATOM 2320 C CA . LEU A 1 292 ? 14.379 -26.789 -23.482 1.00 30.81 292 LEU A CA 1
ATOM 2321 C C . LEU A 1 292 ? 15.541 -27.001 -22.511 1.00 30.81 292 LEU A C 1
ATOM 2323 O O . LEU A 1 292 ? 16.321 -26.084 -22.292 1.00 30.81 292 LEU A O 1
ATOM 2327 N N . ASP A 1 293 ? 15.553 -28.177 -21.881 1.00 29.31 293 ASP A N 1
ATOM 2328 C CA . ASP A 1 293 ? 16.732 -29.002 -21.560 1.00 29.31 293 ASP A CA 1
ATOM 2329 C C . ASP A 1 293 ? 16.284 -30.359 -20.981 1.00 29.31 293 ASP A C 1
ATOM 2331 O O . ASP A 1 293 ? 15.423 -30.373 -20.068 1.00 29.31 293 ASP A O 1
#

pLDDT: mean 80.17, std 19.34, range [26.41, 98.62]